Protein AF-A0A090MW18-F1 (afdb_monomer_lite)

Secondary structure (DSSP, 8-state):
-HHHHHHHHHHHHHHHHHHHHHHHT-----------TTHHHHHHHHHHHHTHHHHHHHHHHHHHHHHHHHHSS-TTHHHHHHHHHHHHHHHHHHHHHHHHHH-TTTTHHHHTTTTT------SS------GGGTS--EETTEEHHHHHHHHHHHHHHHHHTS-HHHHHHHHHHHHHHHHHHHHH-TTHHHHHHHHHHS-S----

InterPro domains:
  IPR007039 Conjugal transfer TrbC/type IV secretion VirB2 [PF04956] (5-100)
  IPR007792 Type IV secretion system VirB3/TrbD-like [PF05101] (127-192)

Structure (mmCIF, N/CA/C/O backbone):
data_AF-A0A090MW18-F1
#
_entry.id   AF-A0A090MW18-F1
#
loop_
_atom_site.group_PDB
_atom_site.id
_atom_site.type_symbol
_atom_site.label_atom_id
_atom_site.label_alt_id
_atom_site.label_comp_id
_atom_site.label_asym_id
_atom_site.label_entity_id
_atom_site.label_seq_id
_atom_site.pdbx_PDB_ins_code
_atom_site.Cartn_x
_atom_site.Cartn_y
_atom_site.Cartn_z
_atom_site.occupancy
_atom_site.B_iso_or_equiv
_atom_site.auth_seq_id
_atom_site.auth_comp_id
_atom_site.auth_asym_id
_atom_site.auth_atom_id
_atom_site.pdbx_PDB_model_num
ATOM 1 N N . MET A 1 1 ? 58.013 -8.174 -34.184 1.00 57.72 1 MET A N 1
ATOM 2 C CA . MET A 1 1 ? 56.642 -8.589 -33.793 1.00 57.72 1 MET A CA 1
ATOM 3 C C . MET A 1 1 ? 56.471 -8.746 -32.271 1.00 57.72 1 MET A C 1
ATOM 5 O O . MET A 1 1 ? 55.614 -8.091 -31.693 1.00 57.72 1 MET A O 1
ATOM 9 N N . ILE A 1 2 ? 57.323 -9.531 -31.595 1.00 62.22 2 ILE A N 1
ATOM 10 C CA . ILE A 1 2 ? 57.183 -9.933 -30.172 1.00 62.22 2 ILE A CA 1
ATOM 11 C C . ILE A 1 2 ? 57.159 -8.750 -29.176 1.00 62.22 2 ILE A C 1
ATOM 13 O O . ILE A 1 2 ? 56.382 -8.747 -28.223 1.00 62.22 2 ILE A O 1
ATOM 17 N N . GLN A 1 3 ? 57.937 -7.688 -29.416 1.00 59.19 3 GLN A N 1
ATOM 18 C CA . GLN A 1 3 ? 57.960 -6.514 -28.529 1.00 59.19 3 GLN A CA 1
ATOM 19 C C . GLN A 1 3 ? 56.680 -5.658 -28.577 1.00 59.19 3 GLN A C 1
ATOM 21 O O . GLN A 1 3 ? 56.368 -4.987 -27.593 1.00 59.19 3 GLN A O 1
ATOM 26 N N . ARG A 1 4 ? 55.926 -5.677 -29.690 1.00 56.66 4 ARG A N 1
ATOM 27 C CA . ARG A 1 4 ? 54.639 -4.961 -29.800 1.00 56.66 4 ARG A CA 1
ATOM 28 C C . ARG A 1 4 ? 53.551 -5.673 -28.995 1.00 56.66 4 ARG A C 1
ATOM 30 O O . ARG A 1 4 ? 52.805 -5.017 -28.278 1.00 56.66 4 ARG A O 1
ATOM 37 N N . LEU A 1 5 ? 53.547 -7.008 -29.019 1.00 66.88 5 LEU A N 1
ATOM 38 C CA . LEU A 1 5 ? 52.642 -7.842 -28.219 1.00 66.88 5 LEU A CA 1
ATOM 39 C C . LEU A 1 5 ? 52.888 -7.677 -26.712 1.00 66.88 5 LEU A C 1
ATOM 41 O O . LEU A 1 5 ? 51.943 -7.618 -25.930 1.00 66.88 5 LEU A O 1
ATOM 45 N N . ARG A 1 6 ? 54.155 -7.540 -26.300 1.00 67.81 6 ARG A N 1
ATOM 46 C CA . ARG A 1 6 ? 54.527 -7.349 -24.890 1.00 67.81 6 ARG A CA 1
ATOM 47 C C . ARG A 1 6 ? 54.148 -5.958 -24.356 1.00 67.81 6 ARG A C 1
ATOM 49 O O . ARG A 1 6 ? 53.659 -5.863 -23.235 1.00 67.81 6 ARG A O 1
ATOM 56 N N . ARG A 1 7 ? 54.289 -4.898 -25.166 1.00 68.44 7 ARG A N 1
ATOM 57 C CA . ARG A 1 7 ? 53.800 -3.546 -24.818 1.00 68.44 7 ARG A CA 1
ATOM 58 C C . ARG A 1 7 ? 52.276 -3.489 -24.760 1.00 68.44 7 ARG A C 1
ATOM 60 O O . ARG A 1 7 ? 51.740 -2.986 -23.781 1.00 68.44 7 ARG A O 1
ATOM 67 N N . ALA A 1 8 ? 51.585 -4.076 -25.740 1.00 69.19 8 ALA A N 1
ATOM 68 C CA . ALA A 1 8 ? 50.124 -4.153 -25.743 1.00 69.19 8 ALA A CA 1
ATOM 69 C C . ALA A 1 8 ? 49.590 -4.862 -24.488 1.00 69.19 8 ALA A C 1
ATOM 71 O O . ALA A 1 8 ? 48.679 -4.352 -23.846 1.00 69.19 8 ALA A O 1
ATOM 72 N N . ARG A 1 9 ? 50.221 -5.974 -24.078 1.00 71.00 9 ARG A N 1
ATOM 73 C CA . ARG A 1 9 ? 49.894 -6.677 -22.828 1.00 71.00 9 ARG A CA 1
ATOM 74 C C . ARG A 1 9 ? 50.103 -5.812 -21.584 1.00 71.00 9 ARG A C 1
ATOM 76 O O . ARG A 1 9 ? 49.236 -5.811 -20.722 1.00 71.00 9 ARG A O 1
ATOM 83 N N . HIS A 1 10 ? 51.197 -5.055 -21.486 1.00 68.81 10 HIS A N 1
ATOM 84 C CA . HIS A 1 10 ? 51.408 -4.163 -20.339 1.00 68.81 10 HIS A CA 1
ATOM 85 C C . HIS A 1 10 ? 50.409 -3.004 -20.282 1.00 68.81 10 HIS A C 1
ATOM 87 O O . HIS A 1 10 ? 49.932 -2.694 -19.195 1.00 68.81 10 HIS A O 1
ATOM 93 N N . HIS A 1 11 ? 50.035 -2.409 -21.418 1.00 68.31 11 HIS A N 1
ATOM 94 C CA . HIS A 1 11 ? 48.989 -1.382 -21.449 1.00 68.31 11 HIS A CA 1
ATOM 95 C C . HIS A 1 11 ? 47.613 -1.950 -21.069 1.00 68.31 11 HIS A C 1
ATOM 97 O O . HIS A 1 11 ? 46.851 -1.290 -20.366 1.00 68.31 11 HIS A O 1
ATOM 103 N N . LEU A 1 12 ? 47.319 -3.194 -21.462 1.00 74.56 12 LEU A N 1
ATOM 104 C CA . LEU A 1 12 ? 46.095 -3.897 -21.067 1.00 74.56 12 LEU A CA 1
ATOM 105 C C . LEU A 1 12 ? 46.068 -4.194 -19.563 1.00 74.56 12 LEU A C 1
ATOM 107 O O . LEU A 1 12 ? 45.069 -3.939 -18.906 1.00 74.56 12 LEU A O 1
ATOM 111 N N . VAL A 1 13 ? 47.183 -4.660 -18.994 1.00 78.50 13 VAL A N 1
ATOM 112 C CA . VAL A 1 13 ? 47.284 -4.900 -17.545 1.00 78.50 13 VAL A CA 1
ATOM 113 C C . VAL A 1 13 ? 47.121 -3.593 -16.770 1.00 78.50 13 VAL A C 1
ATOM 115 O O . VAL A 1 13 ? 46.304 -3.540 -15.863 1.00 78.50 13 VAL A O 1
ATOM 118 N N . LEU A 1 14 ? 47.812 -2.519 -17.164 1.00 77.38 14 LEU A N 1
ATOM 119 C CA . LEU A 1 14 ? 47.701 -1.215 -16.499 1.00 77.38 14 LEU A CA 1
ATOM 120 C C . LEU A 1 14 ? 46.279 -0.645 -16.545 1.00 77.38 14 LEU A C 1
ATOM 122 O O . LEU A 1 14 ? 45.787 -0.154 -15.533 1.00 77.38 14 LEU A O 1
ATOM 126 N N . THR A 1 15 ? 45.609 -0.721 -17.696 1.00 79.25 15 THR A N 1
ATOM 127 C CA . THR A 1 15 ? 44.235 -0.209 -17.844 1.00 79.25 15 THR A CA 1
ATOM 128 C C . THR A 1 15 ? 43.232 -1.016 -17.029 1.00 79.25 15 THR A C 1
ATOM 130 O O . THR A 1 15 ? 42.372 -0.423 -16.380 1.00 79.25 15 THR A O 1
ATOM 133 N N . VAL A 1 16 ? 43.383 -2.343 -16.981 1.00 80.25 16 VAL A N 1
ATOM 134 C CA . VAL A 1 16 ? 42.561 -3.212 -16.129 1.00 80.25 16 VAL A CA 1
ATOM 135 C C . VAL A 1 16 ? 42.812 -2.920 -14.652 1.00 80.25 16 VAL A C 1
ATOM 137 O O . VAL A 1 16 ? 41.851 -2.743 -13.913 1.00 80.25 16 VAL A O 1
ATOM 140 N N . SER A 1 17 ? 44.073 -2.790 -14.227 1.00 73.69 17 SER A N 1
ATOM 141 C CA . SER A 1 17 ? 44.423 -2.476 -12.836 1.00 73.69 17 SER A CA 1
ATOM 142 C C . SER A 1 17 ? 43.843 -1.135 -12.380 1.00 73.69 17 SER A C 1
ATOM 144 O O . SER A 1 17 ? 43.275 -1.051 -11.290 1.00 73.69 17 SER A O 1
ATOM 146 N N . ILE A 1 18 ? 43.932 -0.101 -13.225 1.00 79.75 18 ILE A N 1
ATOM 147 C CA . ILE A 1 18 ? 43.348 1.217 -12.948 1.00 79.75 18 ILE A CA 1
ATOM 148 C C . ILE A 1 18 ? 41.823 1.111 -12.861 1.00 79.75 18 ILE A C 1
ATOM 150 O O . ILE A 1 18 ? 41.250 1.592 -11.891 1.00 79.75 18 ILE A O 1
ATOM 154 N N . ALA A 1 19 ? 41.169 0.421 -13.802 1.00 76.44 19 ALA A N 1
ATOM 155 C CA . ALA A 1 19 ? 39.717 0.240 -13.784 1.00 76.44 19 ALA A CA 1
ATOM 156 C C . ALA A 1 19 ? 39.234 -0.517 -12.533 1.00 76.44 19 ALA A C 1
ATOM 158 O O . ALA A 1 19 ? 38.252 -0.112 -11.911 1.00 76.44 19 ALA A O 1
ATOM 159 N N . THR A 1 20 ? 39.947 -1.570 -12.117 1.00 76.06 20 THR A N 1
ATOM 160 C CA . THR A 1 20 ? 39.632 -2.302 -10.881 1.00 76.06 20 THR A CA 1
ATOM 161 C C . THR A 1 20 ? 39.835 -1.446 -9.634 1.00 76.06 20 THR A C 1
ATOM 163 O O . THR A 1 20 ? 39.004 -1.487 -8.732 1.00 76.06 20 THR A O 1
ATOM 166 N N . LEU A 1 21 ? 40.883 -0.617 -9.586 1.00 76.69 21 LEU A N 1
ATOM 167 C CA . LEU A 1 21 ? 41.121 0.275 -8.451 1.00 76.69 21 LEU A CA 1
ATOM 168 C C . LEU A 1 21 ? 40.074 1.398 -8.389 1.00 76.69 21 LEU A C 1
ATOM 170 O O . LEU A 1 21 ? 39.574 1.712 -7.311 1.00 76.69 21 LEU A O 1
ATOM 174 N N . SER A 1 22 ? 39.682 1.955 -9.539 1.00 68.62 22 SER A N 1
ATOM 175 C CA . SER A 1 22 ? 38.602 2.942 -9.641 1.00 68.62 22 SER A CA 1
ATOM 176 C C . SER A 1 22 ? 37.249 2.373 -9.206 1.00 68.62 22 SER A C 1
ATOM 178 O O . SER A 1 22 ? 36.488 3.077 -8.552 1.00 68.62 22 SER A O 1
ATOM 180 N N . ALA A 1 23 ? 36.962 1.103 -9.507 1.00 69.62 23 ALA A N 1
ATOM 181 C CA . ALA A 1 23 ? 35.733 0.440 -9.071 1.00 69.62 23 ALA A CA 1
ATOM 182 C C . ALA A 1 23 ? 35.717 0.148 -7.558 1.00 69.62 23 ALA A C 1
ATOM 184 O O . ALA A 1 23 ? 34.674 0.285 -6.926 1.00 69.62 23 ALA A O 1
ATOM 185 N N . VAL A 1 24 ? 36.863 -0.197 -6.958 1.00 68.94 24 VAL A N 1
ATOM 186 C CA . VAL A 1 24 ? 36.977 -0.417 -5.500 1.00 68.94 24 VAL A CA 1
ATOM 187 C C . VAL A 1 24 ? 36.931 0.903 -4.715 1.00 68.94 24 VAL A C 1
ATOM 189 O O . VAL A 1 24 ? 36.474 0.925 -3.576 1.00 68.94 24 VAL A O 1
ATOM 192 N N . MET A 1 25 ? 37.345 2.018 -5.325 1.00 62.78 25 MET A N 1
ATOM 193 C CA . MET A 1 25 ? 37.264 3.368 -4.741 1.00 62.78 25 MET A CA 1
ATOM 194 C C . MET A 1 25 ? 35.955 4.106 -5.058 1.00 62.78 25 MET A C 1
ATOM 196 O O . MET A 1 25 ? 35.770 5.238 -4.610 1.00 62.78 25 MET A O 1
ATOM 200 N N . ALA A 1 26 ? 35.022 3.475 -5.778 1.00 55.28 26 ALA A N 1
ATOM 201 C CA . ALA A 1 26 ? 33.667 3.978 -5.975 1.00 55.28 26 ALA A CA 1
ATOM 202 C C . ALA A 1 26 ? 32.825 3.761 -4.703 1.00 55.28 26 ALA A C 1
ATOM 204 O O . ALA A 1 26 ? 31.832 3.035 -4.693 1.00 55.28 26 ALA A O 1
ATOM 205 N N . ALA A 1 27 ? 33.234 4.394 -3.603 1.00 57.47 27 ALA A N 1
ATOM 206 C CA . ALA A 1 27 ? 32.336 4.642 -2.486 1.00 57.47 27 ALA A CA 1
ATOM 207 C C . ALA A 1 27 ? 31.127 5.450 -2.996 1.00 57.47 27 ALA A C 1
ATOM 209 O O . ALA A 1 27 ? 31.278 6.225 -3.949 1.00 57.47 27 ALA A O 1
ATOM 210 N N . PRO A 1 28 ? 29.932 5.317 -2.388 1.00 52.41 28 PRO A N 1
ATOM 211 C CA . PRO A 1 28 ? 28.839 6.229 -2.676 1.00 52.41 28 PRO A CA 1
ATOM 212 C C . PRO A 1 28 ? 29.345 7.647 -2.417 1.00 52.41 28 PRO A C 1
ATOM 214 O O . PRO A 1 28 ? 29.620 8.031 -1.279 1.00 52.41 28 PRO A O 1
ATOM 217 N N . ALA A 1 29 ? 29.515 8.417 -3.490 1.00 49.53 29 ALA A N 1
ATOM 218 C CA . ALA A 1 29 ? 29.747 9.840 -3.393 1.00 49.53 29 ALA A CA 1
ATOM 219 C C . ALA A 1 29 ? 28.450 10.434 -2.847 1.00 49.53 29 ALA A C 1
ATOM 221 O O . ALA A 1 29 ? 27.527 10.756 -3.595 1.00 49.53 29 ALA A O 1
ATOM 222 N N . HIS A 1 30 ? 28.356 10.513 -1.521 1.00 52.53 30 HIS A N 1
ATOM 223 C CA . HIS A 1 30 ? 27.406 11.389 -0.873 1.00 52.53 30 HIS A CA 1
ATOM 224 C C . HIS A 1 30 ? 27.707 12.777 -1.426 1.00 52.53 30 HIS A C 1
ATOM 226 O O . HIS A 1 30 ? 28.738 13.371 -1.110 1.00 52.53 30 HIS A O 1
ATOM 232 N N . ALA A 1 31 ? 26.850 13.256 -2.328 1.00 44.31 31 ALA A N 1
ATOM 233 C CA . ALA A 1 31 ? 26.847 14.652 -2.701 1.00 44.31 31 ALA A CA 1
ATOM 234 C C . ALA A 1 31 ? 26.786 15.422 -1.382 1.00 44.31 31 ALA A C 1
ATOM 236 O O . ALA A 1 31 ? 25.837 15.250 -0.615 1.00 44.31 31 ALA A O 1
ATOM 237 N N . SER A 1 32 ? 27.844 16.174 -1.078 1.00 52.97 32 SER A N 1
ATOM 238 C CA . SER A 1 32 ? 27.892 17.060 0.077 1.00 52.97 32 SER A CA 1
ATOM 239 C C . SER A 1 32 ? 26.851 18.150 -0.168 1.00 52.97 32 SER A C 1
ATOM 241 O O . SER A 1 32 ? 27.144 19.200 -0.739 1.00 52.97 32 SER A O 1
ATOM 243 N N . GLY A 1 33 ? 25.592 17.832 0.142 1.00 53.97 33 GLY A N 1
ATOM 244 C CA . GLY A 1 33 ? 24.505 18.790 0.216 1.00 53.97 33 GLY A CA 1
ATOM 245 C C . GLY A 1 33 ? 24.946 19.832 1.224 1.00 53.9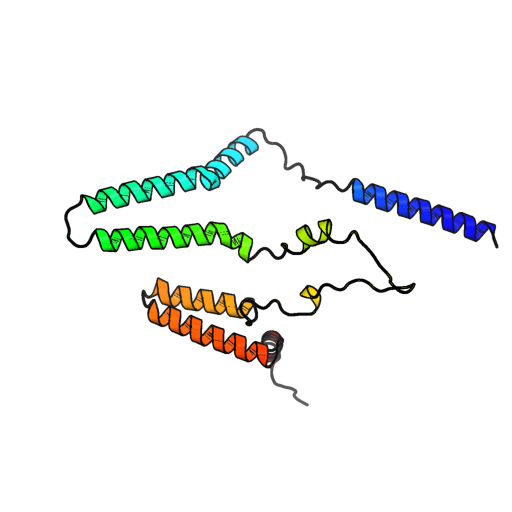7 33 GLY A C 1
ATOM 246 O O . GLY A 1 33 ? 25.281 19.483 2.354 1.00 53.97 33 GLY A O 1
ATOM 247 N N . SER A 1 34 ? 25.066 21.076 0.767 1.00 55.75 34 SER A N 1
ATOM 248 C CA . SER A 1 34 ? 25.690 22.163 1.508 1.00 55.75 34 SER A CA 1
ATOM 249 C C . SER A 1 34 ? 25.212 22.183 2.958 1.00 55.75 34 SER A C 1
ATOM 251 O O . SER A 1 34 ? 24.032 22.380 3.240 1.00 55.75 34 SER A O 1
ATOM 253 N N . SER A 1 35 ? 26.166 21.957 3.852 1.00 58.00 35 SER A N 1
ATOM 254 C CA . SER A 1 35 ? 26.059 21.841 5.299 1.00 58.00 35 SER A CA 1
ATOM 255 C C . SER A 1 35 ? 25.699 23.172 5.955 1.00 58.00 35 SER A C 1
ATOM 257 O O . SER A 1 35 ? 26.495 23.755 6.695 1.00 58.00 35 SER A O 1
ATOM 259 N N . MET A 1 36 ? 24.508 23.685 5.675 1.00 72.88 36 MET A N 1
ATOM 260 C CA . MET A 1 36 ? 23.951 24.742 6.496 1.00 72.88 36 MET A CA 1
ATOM 261 C C . MET A 1 36 ? 23.732 24.171 7.910 1.00 72.88 36 MET A C 1
ATOM 263 O O . MET A 1 36 ? 23.064 23.145 8.041 1.00 72.88 36 MET A O 1
ATOM 267 N N . PRO A 1 37 ? 24.298 24.768 8.980 1.00 74.31 37 PRO A N 1
ATOM 268 C CA . PRO A 1 37 ? 24.262 24.186 10.328 1.00 74.31 37 PRO A CA 1
ATOM 269 C C . PRO A 1 37 ? 22.855 23.875 10.858 1.00 74.31 37 PRO A C 1
ATOM 271 O O . PRO A 1 37 ? 22.694 23.019 11.721 1.00 74.31 37 PRO A O 1
ATOM 274 N N . TRP A 1 38 ? 21.840 24.562 10.335 1.00 78.81 38 TRP A N 1
ATOM 275 C CA . TRP A 1 38 ? 20.425 24.380 10.662 1.00 78.81 38 TRP A CA 1
ATOM 276 C C . TRP A 1 38 ? 19.734 23.266 9.868 1.00 78.81 38 TRP A C 1
ATOM 278 O O . TRP A 1 38 ? 18.695 22.775 10.302 1.00 78.81 38 TRP A O 1
ATOM 288 N N . GLU A 1 39 ? 20.308 22.819 8.754 1.00 81.44 39 GLU A N 1
ATOM 289 C CA . GLU A 1 39 ? 19.739 21.759 7.918 1.00 81.44 39 GLU A CA 1
ATOM 290 C C . GLU A 1 39 ? 19.653 20.434 8.693 1.00 81.44 39 GLU A C 1
ATOM 292 O O . GLU A 1 39 ? 18.632 19.753 8.674 1.00 81.44 39 GLU A O 1
ATOM 297 N N . GLN A 1 40 ? 20.709 20.111 9.447 1.00 83.12 40 GLN A N 1
ATOM 298 C CA . GLN A 1 40 ? 20.794 18.896 10.260 1.00 83.12 40 GLN A CA 1
ATOM 299 C C . GLN A 1 40 ? 19.731 18.862 11.380 1.00 83.12 40 GLN A C 1
ATOM 301 O O . GLN A 1 40 ? 18.992 17.879 11.457 1.00 83.12 40 GLN A O 1
ATOM 306 N N . PRO A 1 41 ? 19.564 19.914 12.209 1.00 84.38 41 PRO A N 1
ATOM 307 C CA . PRO A 1 41 ? 18.449 20.006 13.153 1.00 84.38 41 PRO A CA 1
ATOM 308 C C . PRO A 1 41 ? 17.067 19.892 12.500 1.00 84.38 41 PRO A C 1
ATOM 310 O O . PRO A 1 41 ? 16.205 19.179 13.012 1.00 84.38 41 PRO A O 1
ATOM 313 N N . LEU A 1 42 ? 16.840 20.553 11.361 1.00 84.56 42 LEU A N 1
ATOM 314 C CA . LEU A 1 42 ? 15.551 20.485 10.663 1.00 84.56 42 LEU A CA 1
ATOM 315 C C . LEU A 1 42 ? 15.270 19.075 10.125 1.00 84.56 42 LEU A C 1
ATOM 317 O O . LEU A 1 42 ? 14.144 18.588 10.231 1.00 84.56 42 LEU A O 1
ATOM 321 N N . GLN A 1 43 ? 16.293 18.383 9.625 1.00 80.12 43 GLN A N 1
ATOM 322 C CA . GLN A 1 43 ? 16.196 16.993 9.178 1.00 80.12 43 GLN A CA 1
ATOM 323 C C . GLN A 1 43 ? 15.938 16.029 10.340 1.00 80.12 43 GLN A C 1
ATOM 325 O O . GLN A 1 43 ? 15.158 15.093 10.180 1.00 80.12 43 GLN A O 1
ATOM 330 N N . GLN A 1 44 ? 16.510 16.273 11.521 1.00 79.75 44 GLN A N 1
ATOM 331 C CA . GLN A 1 44 ? 16.194 15.504 12.731 1.00 79.75 44 GLN A CA 1
ATOM 332 C C . GLN A 1 44 ? 14.742 15.711 13.176 1.00 79.75 44 GLN A C 1
ATOM 334 O O . GLN A 1 44 ? 14.081 14.751 13.571 1.00 79.75 44 GLN A O 1
ATOM 339 N N . ILE A 1 45 ? 14.219 16.937 13.076 1.00 82.31 45 ILE A N 1
ATOM 340 C CA . ILE A 1 45 ? 12.810 17.228 13.376 1.00 82.31 45 ILE A CA 1
ATOM 341 C C . ILE A 1 45 ? 11.897 16.511 12.376 1.00 82.31 45 ILE A C 1
ATOM 343 O O . ILE A 1 45 ? 10.957 15.835 12.793 1.00 82.31 45 ILE A O 1
ATOM 347 N N . LEU A 1 46 ? 12.202 16.587 11.079 1.00 80.62 46 LEU A N 1
ATOM 348 C CA . LEU A 1 46 ? 11.458 15.886 10.032 1.00 80.62 46 LEU A CA 1
ATOM 349 C C . LEU A 1 46 ? 11.477 14.367 10.266 1.00 80.62 46 LEU A C 1
ATOM 351 O O . LEU A 1 46 ? 10.420 13.746 10.331 1.00 80.62 46 LEU A O 1
ATOM 355 N N . GLN A 1 47 ? 12.653 13.771 10.490 1.00 76.56 47 GLN A N 1
ATOM 356 C CA . GLN A 1 47 ? 12.790 12.334 10.762 1.00 76.56 47 GLN A CA 1
ATOM 357 C C . GLN A 1 47 ? 12.118 11.903 12.067 1.00 76.56 47 GLN A C 1
ATOM 359 O O . GLN A 1 47 ? 11.649 10.773 12.168 1.00 76.56 47 GLN A O 1
ATOM 364 N N . SER A 1 48 ? 12.058 12.774 13.071 1.00 80.56 48 SER A N 1
ATOM 365 C CA . SER A 1 48 ? 11.334 12.506 14.312 1.00 80.56 48 SER A CA 1
ATOM 366 C C . SER A 1 48 ? 9.826 12.467 14.055 1.00 80.56 48 SER A C 1
ATOM 368 O O . SER A 1 48 ? 9.164 11.497 14.434 1.00 80.56 48 SER A O 1
ATOM 370 N N . ILE A 1 49 ? 9.307 13.463 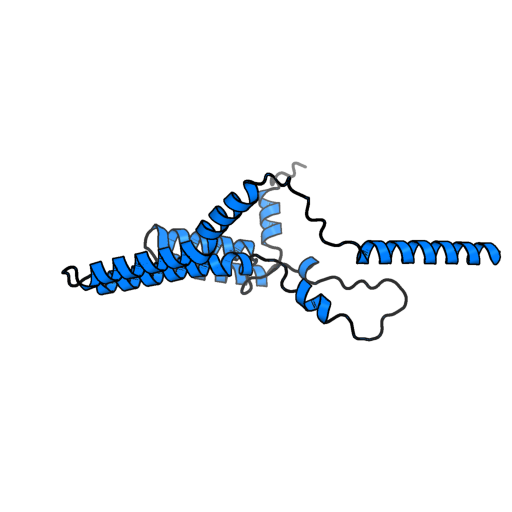13.327 1.00 72.62 49 ILE A N 1
ATOM 371 C CA . ILE A 1 49 ? 7.887 13.572 12.974 1.00 72.62 49 ILE A CA 1
ATOM 372 C C . ILE A 1 49 ? 7.454 12.441 12.038 1.00 72.62 49 ILE A C 1
ATOM 374 O O . ILE A 1 49 ? 6.364 11.918 12.219 1.00 72.62 49 ILE A O 1
ATOM 378 N N . GLU A 1 50 ? 8.275 12.022 11.079 1.00 73.56 50 GLU A N 1
ATOM 379 C CA . GLU A 1 50 ? 7.936 10.928 10.152 1.00 73.56 50 GLU A CA 1
ATOM 380 C C . GLU A 1 50 ? 8.277 9.534 10.702 1.00 73.56 50 GLU A C 1
ATOM 382 O O . GLU A 1 50 ? 7.692 8.524 10.304 1.00 73.56 50 GLU A O 1
ATOM 387 N N . GLY A 1 51 ? 9.241 9.463 11.614 1.00 79.62 51 GLY A N 1
ATOM 388 C CA . GLY A 1 51 ? 9.818 8.226 12.113 1.00 79.62 51 GLY A CA 1
ATOM 389 C C . GLY A 1 51 ? 9.145 7.711 13.392 1.00 79.62 51 GLY A C 1
ATOM 390 O O . GLY A 1 51 ? 7.922 7.567 13.444 1.00 79.62 51 GLY A O 1
ATOM 391 N N . PRO A 1 52 ? 9.913 7.346 14.437 1.00 81.06 52 PRO A N 1
ATOM 392 C CA . PRO A 1 52 ? 9.376 6.688 15.630 1.00 81.06 52 PRO A CA 1
ATOM 393 C C . PRO A 1 52 ? 8.310 7.489 16.392 1.00 81.06 52 PRO A C 1
ATOM 395 O O . PRO A 1 52 ? 7.399 6.881 16.956 1.00 81.06 52 PRO A O 1
ATOM 398 N N . VAL A 1 53 ? 8.379 8.826 16.400 1.00 80.12 53 VAL A N 1
ATOM 399 C CA . VAL A 1 53 ? 7.443 9.646 17.188 1.00 80.12 53 VAL A CA 1
ATOM 400 C C . VAL A 1 53 ? 6.042 9.621 16.584 1.00 80.12 53 VAL A C 1
ATOM 402 O O . VAL A 1 53 ? 5.091 9.401 17.330 1.00 80.12 53 VAL A O 1
ATOM 405 N N . ALA A 1 54 ? 5.884 9.721 15.256 1.00 78.94 54 ALA A N 1
ATOM 406 C CA . ALA A 1 54 ? 4.572 9.541 14.615 1.00 78.94 54 ALA A CA 1
ATOM 407 C C . ALA A 1 54 ? 3.947 8.185 14.946 1.00 78.94 54 ALA A C 1
ATOM 409 O O . ALA A 1 54 ? 2.746 8.096 15.203 1.00 78.94 54 ALA A O 1
ATOM 410 N N . LYS A 1 55 ? 4.764 7.128 14.977 1.00 74.75 55 LYS A N 1
ATOM 411 C CA . LYS A 1 55 ? 4.301 5.780 15.321 1.00 74.75 55 LYS A CA 1
ATOM 412 C C . LYS A 1 55 ? 3.767 5.725 16.753 1.00 74.75 55 LYS A C 1
ATOM 414 O O . LYS A 1 55 ? 2.681 5.196 16.971 1.00 74.75 55 LYS A O 1
ATOM 419 N N . ILE A 1 56 ? 4.489 6.312 17.708 1.00 81.75 56 ILE A N 1
ATOM 420 C CA . ILE A 1 56 ? 4.064 6.390 19.113 1.00 81.75 56 ILE A CA 1
ATOM 421 C C . ILE A 1 56 ? 2.798 7.249 19.252 1.00 81.75 56 ILE A C 1
ATOM 423 O O . ILE A 1 56 ? 1.853 6.831 19.918 1.00 81.75 56 ILE A O 1
ATOM 427 N N . MET A 1 57 ? 2.727 8.399 18.576 1.00 79.88 57 MET A N 1
ATOM 428 C CA . MET A 1 57 ? 1.548 9.275 18.602 1.00 79.88 57 MET A CA 1
ATOM 429 C C . MET A 1 57 ? 0.305 8.598 18.019 1.00 79.88 57 MET A C 1
ATOM 431 O O . MET A 1 57 ? -0.772 8.697 18.606 1.00 79.88 57 MET A O 1
ATOM 435 N N . ALA A 1 58 ? 0.445 7.851 16.919 1.00 74.62 58 ALA A N 1
ATOM 436 C CA . ALA A 1 58 ? -0.640 7.046 16.368 1.00 74.62 58 ALA A CA 1
ATOM 437 C C . ALA A 1 58 ? -1.143 6.018 17.393 1.00 74.62 58 ALA A C 1
ATOM 439 O O . ALA A 1 58 ? -2.348 5.915 17.609 1.00 74.62 58 ALA A O 1
ATOM 440 N N . VAL A 1 59 ? -0.237 5.314 18.082 1.00 81.12 59 VAL A N 1
ATOM 441 C CA . VAL A 1 59 ? -0.598 4.352 19.138 1.00 81.12 59 VAL A CA 1
ATOM 442 C C . VAL A 1 59 ? -1.333 5.031 20.297 1.00 81.12 59 VAL A C 1
ATOM 444 O O . VAL A 1 59 ? -2.373 4.533 20.730 1.00 81.12 59 VAL A O 1
ATOM 447 N N . ILE A 1 60 ? -0.859 6.191 20.760 1.00 82.06 60 ILE A N 1
ATOM 448 C CA . ILE A 1 60 ? -1.515 6.961 21.828 1.00 82.06 60 ILE A CA 1
ATOM 449 C C . ILE A 1 60 ? -2.939 7.358 21.417 1.00 82.06 60 ILE A C 1
ATOM 451 O O . ILE A 1 60 ? -3.873 7.124 22.181 1.00 82.06 60 ILE A O 1
ATOM 455 N N . ILE A 1 61 ? -3.132 7.895 20.206 1.00 83.31 61 ILE A N 1
ATOM 456 C CA . ILE A 1 61 ? -4.458 8.302 19.706 1.00 83.31 61 ILE A CA 1
ATOM 457 C C . ILE A 1 61 ? -5.426 7.111 19.674 1.00 83.31 61 ILE A C 1
ATOM 459 O O . ILE A 1 61 ? -6.584 7.265 20.067 1.00 83.31 61 ILE A O 1
ATOM 463 N N . ILE A 1 62 ? -4.974 5.921 19.263 1.00 79.81 62 ILE A N 1
ATOM 464 C CA . ILE A 1 62 ? -5.796 4.697 19.280 1.00 79.81 62 ILE A CA 1
ATOM 465 C C . ILE A 1 62 ? -6.205 4.333 20.697 1.00 79.81 62 ILE A C 1
ATOM 467 O O . ILE A 1 62 ? -7.376 4.049 20.926 1.00 79.81 62 ILE A O 1
ATOM 471 N N . ILE A 1 63 ? -5.248 4.308 21.629 1.00 81.69 63 ILE A N 1
ATOM 472 C CA . ILE A 1 63 ? -5.498 3.911 23.017 1.00 81.69 63 ILE A CA 1
ATOM 473 C C . ILE A 1 63 ? -6.493 4.882 23.649 1.00 81.69 63 ILE A C 1
ATOM 475 O O . ILE A 1 63 ? -7.486 4.442 24.221 1.00 81.69 63 ILE A O 1
ATOM 479 N N . VAL A 1 64 ? -6.277 6.190 23.483 1.00 82.25 64 VAL A N 1
ATOM 480 C CA . VAL A 1 64 ? -7.178 7.230 23.997 1.00 82.25 64 VAL A CA 1
ATOM 481 C C . VAL A 1 64 ? -8.566 7.089 23.376 1.00 82.25 64 VAL A C 1
ATOM 483 O O . VAL A 1 64 ? -9.540 6.964 24.107 1.00 82.25 64 VAL A O 1
ATOM 486 N N . THR A 1 65 ? -8.666 7.003 22.046 1.00 78.25 65 THR A N 1
ATOM 487 C CA . THR A 1 65 ? -9.954 6.835 21.347 1.00 78.25 65 THR A CA 1
ATOM 488 C C . THR A 1 65 ? -10.659 5.539 21.762 1.00 78.25 65 THR A C 1
ATOM 490 O O . THR A 1 65 ? -11.870 5.528 21.969 1.00 78.25 65 THR A O 1
ATOM 493 N N . GLY A 1 66 ? -9.914 4.444 21.914 1.00 74.00 66 GLY A N 1
ATOM 494 C CA . GLY A 1 66 ? -10.425 3.148 22.345 1.00 74.00 66 GLY A CA 1
ATOM 495 C C . GLY A 1 66 ? -10.952 3.176 23.777 1.00 74.00 66 GLY A C 1
ATOM 496 O O . GLY A 1 66 ? -12.047 2.680 24.019 1.00 74.00 66 GLY A O 1
ATOM 497 N N . LEU A 1 67 ? -10.232 3.808 24.707 1.00 77.56 67 LEU A N 1
ATOM 498 C CA . LEU A 1 67 ? -10.672 3.977 26.095 1.00 77.56 67 LEU A CA 1
ATOM 499 C C . LEU A 1 67 ? -11.889 4.905 26.187 1.00 77.56 67 LEU A C 1
ATOM 501 O O . LEU A 1 67 ? -12.862 4.562 26.855 1.00 77.56 67 LEU A O 1
ATOM 505 N N . THR A 1 68 ? -11.894 6.030 25.464 1.00 76.25 68 THR A N 1
ATOM 506 C CA . THR A 1 68 ? -13.055 6.934 25.407 1.00 76.25 68 THR A CA 1
ATOM 507 C C . THR A 1 68 ? -14.301 6.223 24.874 1.00 76.25 68 THR A C 1
ATOM 509 O O . THR A 1 68 ? -15.390 6.444 25.390 1.00 76.25 68 THR A O 1
ATOM 512 N N . LEU A 1 69 ? -14.162 5.330 23.888 1.00 73.75 69 LEU A N 1
ATOM 513 C CA . LEU A 1 69 ? -15.274 4.532 23.353 1.00 73.75 69 LEU A CA 1
ATOM 514 C C . LEU A 1 69 ? -15.646 3.315 24.216 1.00 73.75 69 LEU A C 1
ATOM 516 O O . LEU A 1 69 ? -16.766 2.825 24.105 1.00 73.75 69 LEU A O 1
ATOM 520 N N . ALA A 1 70 ? -14.721 2.793 25.025 1.00 68.88 70 ALA A N 1
ATOM 521 C CA . ALA A 1 70 ? -14.967 1.659 25.918 1.00 68.88 70 ALA A CA 1
ATOM 522 C C . ALA A 1 70 ? -15.744 2.065 27.179 1.00 68.88 70 ALA A C 1
ATOM 524 O O . ALA A 1 70 ? -16.510 1.259 27.701 1.00 68.88 70 ALA A O 1
ATOM 525 N N . PHE A 1 71 ? -15.558 3.303 27.645 1.00 69.38 71 PHE A N 1
ATOM 526 C CA . PHE A 1 71 ? -16.237 3.855 28.823 1.00 69.38 71 PHE A CA 1
ATOM 527 C C . PHE A 1 71 ? -17.313 4.901 28.487 1.00 69.38 71 PHE A C 1
ATOM 529 O O . PHE A 1 71 ? -18.098 5.261 29.358 1.00 69.38 71 PHE A O 1
ATOM 536 N N . GLY A 1 72 ? -17.366 5.395 27.246 1.00 68.25 72 GLY A N 1
ATOM 537 C CA . GLY A 1 72 ? -18.451 6.242 26.758 1.00 68.25 72 GLY A CA 1
ATOM 538 C C . GLY A 1 72 ? -19.670 5.388 26.435 1.00 68.25 72 GLY A C 1
ATOM 539 O O . GLY A 1 72 ? -19.629 4.608 25.485 1.00 68.25 72 GLY A O 1
ATOM 540 N N . ASP A 1 73 ? -20.726 5.514 27.241 1.00 68.12 73 ASP A N 1
ATOM 541 C CA . ASP A 1 73 ? -21.988 4.779 27.122 1.00 68.12 73 ASP A CA 1
ATOM 542 C C . ASP A 1 73 ? -22.403 4.544 25.663 1.00 68.12 73 ASP A C 1
ATOM 544 O O . ASP A 1 73 ? -22.693 5.494 24.936 1.00 68.12 73 ASP A O 1
ATOM 548 N N . THR A 1 74 ? -22.413 3.279 25.222 1.00 55.56 74 THR A N 1
ATOM 549 C CA . THR A 1 74 ? -23.388 2.682 24.286 1.00 55.56 74 THR A CA 1
ATOM 550 C C . THR A 1 74 ? -22.929 1.310 23.784 1.00 55.56 74 THR A C 1
ATOM 552 O O . THR A 1 74 ? -21.780 1.071 23.411 1.00 55.56 74 THR A O 1
ATOM 555 N N . SER A 1 75 ? -23.901 0.412 23.666 1.00 58.19 75 SER A N 1
ATOM 556 C CA . SER A 1 75 ? -23.879 -0.966 23.151 1.00 58.19 75 SER A CA 1
ATOM 557 C C . SER A 1 75 ? -23.319 -1.173 21.722 1.00 58.19 75 SER A C 1
ATOM 559 O O . SER A 1 75 ? -23.449 -2.258 21.150 1.00 58.19 75 SER A O 1
ATOM 561 N N . GLY A 1 76 ? -22.663 -0.164 21.135 1.00 67.25 76 GLY A N 1
ATOM 562 C CA . GLY A 1 76 ? -22.014 -0.196 19.820 1.00 67.25 76 GLY A CA 1
ATOM 563 C C . GLY A 1 76 ? -20.494 0.031 19.826 1.00 67.25 76 GLY A C 1
ATOM 564 O O . GLY A 1 76 ? -19.852 -0.231 18.802 1.00 67.25 76 GLY A O 1
ATOM 565 N N . GLY A 1 77 ? -19.901 0.468 20.949 1.00 74.62 77 GLY A N 1
ATOM 566 C CA . GLY A 1 77 ? -18.483 0.854 21.039 1.00 74.62 77 GLY A CA 1
ATOM 567 C C . GLY A 1 77 ? -17.504 -0.256 20.642 1.00 74.62 77 GLY A C 1
ATOM 568 O O . GLY A 1 77 ? -16.586 -0.019 19.861 1.00 74.62 77 GLY A O 1
ATOM 569 N N . PHE A 1 78 ? -17.756 -1.501 21.059 1.00 68.69 78 PHE A N 1
ATOM 570 C CA . PHE A 1 78 ? -16.877 -2.647 20.780 1.00 68.69 78 PHE A CA 1
ATOM 571 C C . PHE A 1 78 ? -16.711 -2.945 19.279 1.00 68.69 78 PHE A C 1
ATOM 573 O O . PHE A 1 78 ? -15.598 -3.163 18.801 1.00 68.69 78 PHE A O 1
ATOM 580 N N . ARG A 1 79 ? -17.797 -2.883 18.492 1.00 71.44 79 ARG A N 1
ATOM 581 C CA . ARG A 1 79 ? -17.721 -3.088 17.031 1.00 71.44 79 ARG A CA 1
ATOM 582 C C . ARG A 1 79 ? -16.986 -1.941 16.338 1.00 71.44 79 ARG A C 1
ATOM 584 O O . ARG A 1 79 ? -16.230 -2.185 15.400 1.00 71.44 79 ARG A O 1
ATOM 591 N N . ARG A 1 80 ? -17.183 -0.702 16.805 1.00 72.62 80 ARG A N 1
ATOM 592 C CA . ARG A 1 80 ? -16.482 0.486 16.291 1.00 72.62 80 ARG A CA 1
ATOM 593 C C . ARG A 1 80 ? -14.984 0.413 16.600 1.00 72.62 80 ARG A C 1
ATOM 595 O O . ARG A 1 80 ? -14.173 0.708 15.729 1.00 72.62 80 ARG A O 1
ATOM 602 N N . LEU A 1 81 ? -14.631 -0.032 17.803 1.00 72.88 81 LEU A N 1
ATOM 603 C CA . LEU A 1 81 ? -13.257 -0.179 18.273 1.00 72.88 81 LEU A CA 1
ATOM 604 C C . LEU A 1 81 ? -12.503 -1.225 17.446 1.00 72.88 81 LEU A C 1
ATOM 606 O O . LEU A 1 81 ? -11.426 -0.925 16.938 1.00 72.88 81 LEU A O 1
ATOM 610 N N . ILE A 1 82 ? -13.110 -2.392 17.195 1.00 77.81 82 ILE A N 1
ATOM 611 C CA . ILE A 1 82 ? -12.534 -3.415 16.307 1.00 77.81 82 ILE A CA 1
ATOM 612 C C . ILE A 1 82 ? -12.282 -2.852 14.901 1.00 77.81 82 ILE A C 1
ATOM 614 O O . ILE A 1 82 ? -11.209 -3.065 14.347 1.00 77.81 82 ILE A O 1
ATOM 618 N N . GLN A 1 83 ? -13.228 -2.103 14.324 1.00 70.94 83 GLN A N 1
ATOM 619 C CA . GLN A 1 83 ? -13.068 -1.518 12.985 1.00 70.94 83 GLN A CA 1
ATOM 620 C C . GLN A 1 83 ? -11.974 -0.447 12.922 1.00 70.94 83 GLN A C 1
ATOM 622 O O . GLN A 1 83 ? -11.233 -0.398 11.942 1.00 70.94 83 GLN A O 1
ATOM 627 N N . ILE A 1 84 ? -11.861 0.397 13.952 1.00 78.69 84 ILE A N 1
ATOM 628 C CA . ILE A 1 84 ? -10.817 1.426 14.039 1.00 78.69 84 ILE A CA 1
ATOM 629 C C . ILE A 1 84 ? -9.443 0.767 14.171 1.00 78.69 84 ILE A C 1
ATOM 631 O O . ILE A 1 84 ? -8.544 1.087 13.396 1.00 78.69 84 ILE A O 1
ATOM 635 N N . VAL A 1 85 ? -9.290 -0.181 15.102 1.00 77.38 85 VAL A N 1
ATOM 636 C CA . VAL A 1 85 ? -8.025 -0.899 15.318 1.00 77.38 85 VAL A CA 1
ATOM 637 C C . VAL A 1 85 ? -7.627 -1.656 14.054 1.00 77.38 85 VAL A C 1
ATOM 639 O O . VAL A 1 85 ? -6.517 -1.476 13.565 1.00 77.38 85 VAL A O 1
ATOM 642 N N . PHE A 1 86 ? -8.546 -2.427 13.465 1.00 73.75 86 PHE A N 1
ATOM 643 C CA . PHE A 1 86 ? -8.280 -3.200 12.252 1.00 73.75 86 PHE A CA 1
ATOM 644 C C . PHE A 1 86 ? -7.945 -2.311 11.046 1.00 73.75 86 PHE A C 1
ATOM 646 O O . PHE A 1 86 ? -6.968 -2.566 10.341 1.00 73.75 86 PHE A O 1
ATOM 653 N N . GLY A 1 87 ? -8.709 -1.235 10.827 1.00 73.44 87 GLY A N 1
ATOM 654 C CA . GLY A 1 87 ? -8.464 -0.291 9.735 1.00 73.44 87 GLY A CA 1
ATOM 655 C C . GLY A 1 87 ? -7.114 0.413 9.864 1.00 73.44 87 GLY A C 1
ATOM 656 O O . GLY A 1 87 ? -6.388 0.552 8.879 1.00 73.44 87 GLY A O 1
ATOM 657 N N . LEU A 1 88 ? -6.735 0.794 11.083 1.00 77.69 88 LEU A N 1
ATOM 658 C CA . LEU A 1 88 ? -5.462 1.456 11.319 1.00 77.69 88 LEU A CA 1
ATOM 659 C C . LEU A 1 88 ? -4.274 0.482 11.270 1.00 77.69 88 LEU A C 1
ATOM 661 O O . LEU A 1 88 ? -3.225 0.846 10.742 1.00 77.69 88 LEU A O 1
ATOM 665 N N . SER A 1 89 ? -4.440 -0.769 11.719 1.00 75.44 89 SER A N 1
ATOM 666 C CA . SER A 1 89 ? -3.440 -1.828 11.519 1.00 75.44 89 SER A CA 1
ATOM 667 C C . SER A 1 89 ? -3.179 -2.090 10.036 1.00 75.44 89 SER A C 1
ATOM 669 O O . SER A 1 89 ? -2.019 -2.221 9.655 1.00 75.44 89 SER A O 1
ATOM 671 N N . ILE A 1 90 ? -4.214 -2.107 9.185 1.00 77.62 90 ILE A N 1
ATOM 672 C CA . ILE A 1 90 ? -4.048 -2.248 7.727 1.00 77.62 90 ILE A CA 1
ATOM 673 C C . ILE A 1 90 ? -3.302 -1.050 7.140 1.00 77.62 90 ILE A C 1
ATOM 675 O O . ILE A 1 90 ? -2.379 -1.251 6.356 1.00 77.62 90 ILE A O 1
ATOM 679 N N . ALA A 1 91 ? -3.662 0.179 7.516 1.00 70.94 91 ALA A N 1
ATOM 680 C CA . ALA A 1 91 ? -2.991 1.380 7.018 1.00 70.94 91 ALA A CA 1
ATOM 681 C C . ALA A 1 91 ? -1.499 1.396 7.391 1.00 70.94 91 ALA A C 1
ATOM 683 O O . ALA A 1 91 ? -0.641 1.683 6.559 1.00 70.94 91 ALA A O 1
ATOM 684 N N . PHE A 1 92 ? -1.182 1.030 8.632 1.00 72.31 92 PHE A N 1
ATOM 685 C CA . PHE A 1 92 ? 0.186 1.015 9.134 1.00 72.31 92 PHE A CA 1
ATOM 686 C C . PHE A 1 92 ? 1.011 -0.151 8.575 1.00 72.31 92 PHE A C 1
ATOM 688 O O . PHE A 1 92 ? 2.181 0.031 8.236 1.00 72.31 92 PHE A O 1
ATOM 695 N N . ALA A 1 9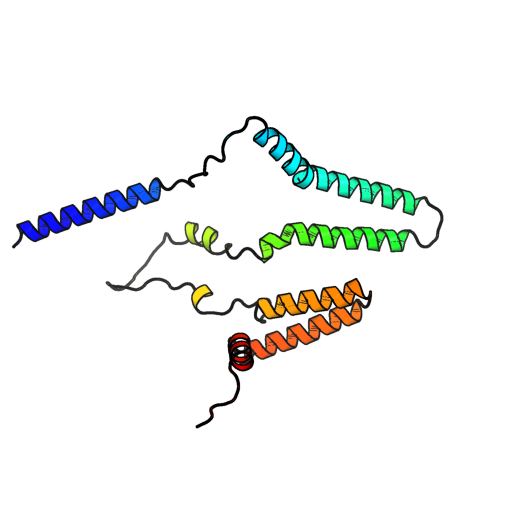3 ? 0.398 -1.333 8.441 1.00 69.81 93 ALA A N 1
ATOM 696 C CA . ALA A 1 93 ? 0.999 -2.469 7.754 1.00 69.81 93 ALA A CA 1
ATOM 697 C C . ALA A 1 93 ? 1.292 -2.105 6.297 1.00 69.81 93 ALA A C 1
ATOM 699 O O . ALA A 1 93 ? 2.422 -2.273 5.853 1.00 69.81 93 ALA A O 1
ATOM 700 N N . ALA A 1 94 ? 0.324 -1.524 5.581 1.00 67.50 94 ALA A N 1
ATOM 701 C CA . ALA A 1 94 ? 0.521 -1.059 4.214 1.00 67.50 94 ALA A CA 1
ATOM 702 C C . ALA A 1 94 ? 1.740 -0.137 4.126 1.00 67.50 94 ALA A C 1
ATOM 704 O O . ALA A 1 94 ? 2.652 -0.447 3.373 1.00 67.50 94 ALA A O 1
ATOM 705 N N . SER A 1 95 ? 1.842 0.907 4.952 1.00 68.69 95 SER A N 1
ATOM 706 C CA . SER A 1 95 ? 3.002 1.811 4.944 1.00 68.69 95 SER A CA 1
ATOM 707 C C . SER A 1 95 ? 4.345 1.119 5.221 1.00 68.69 95 SER A C 1
ATOM 709 O O . SER A 1 95 ? 5.364 1.546 4.679 1.00 68.69 95 SER A O 1
ATOM 711 N N . SER A 1 96 ? 4.378 0.058 6.038 1.00 63.06 96 SER A N 1
ATOM 712 C CA . SER A 1 96 ? 5.625 -0.624 6.413 1.00 63.06 96 SER A CA 1
ATOM 713 C C . SER A 1 96 ? 6.111 -1.638 5.377 1.00 63.06 96 SER A C 1
ATOM 715 O O . SER A 1 96 ? 7.321 -1.766 5.188 1.00 63.06 96 SER A O 1
ATOM 717 N N . PHE A 1 97 ? 5.206 -2.324 4.671 1.00 63.69 97 PHE A N 1
ATOM 718 C CA . PHE A 1 97 ? 5.593 -3.263 3.612 1.00 63.69 97 PHE A CA 1
ATOM 719 C C . PHE A 1 97 ? 5.490 -2.677 2.199 1.00 63.69 97 PHE A C 1
ATOM 721 O O . PHE A 1 97 ? 6.026 -3.291 1.280 1.00 63.69 97 PHE A O 1
ATOM 728 N N . PHE A 1 98 ? 4.854 -1.513 1.995 1.00 59.16 98 PHE A N 1
ATOM 729 C CA . PHE A 1 98 ? 4.643 -0.910 0.668 1.00 59.16 98 PHE A CA 1
ATOM 730 C C . PHE A 1 98 ? 5.955 -0.832 -0.114 1.00 59.16 98 PHE A C 1
ATOM 732 O O . PHE A 1 98 ? 6.099 -1.449 -1.165 1.00 59.16 98 PHE A O 1
ATOM 739 N N . LEU A 1 99 ? 6.970 -0.176 0.446 1.00 59.25 99 LEU A N 1
ATOM 740 C CA . LEU A 1 99 ? 8.273 -0.047 -0.210 1.00 59.25 99 LEU A CA 1
ATOM 741 C C . LEU A 1 99 ? 8.968 -1.402 -0.408 1.00 59.25 99 LEU A C 1
ATOM 743 O O . LEU A 1 99 ? 9.598 -1.618 -1.439 1.00 59.25 99 LEU A O 1
ATOM 747 N N . SER A 1 100 ? 8.803 -2.342 0.527 1.00 55.34 100 SER A N 1
ATOM 748 C CA . SER A 1 100 ? 9.369 -3.692 0.409 1.00 55.34 100 SER A CA 1
ATOM 749 C C . SER A 1 100 ? 8.704 -4.526 -0.691 1.00 55.34 100 SER A C 1
ATOM 751 O O . SER A 1 100 ? 9.348 -5.407 -1.251 1.00 55.34 100 SER A O 1
ATOM 753 N N . PHE A 1 101 ? 7.435 -4.264 -1.000 1.00 51.50 101 PHE A N 1
ATOM 754 C CA . PHE A 1 101 ? 6.679 -4.939 -2.053 1.00 51.50 101 PHE A CA 1
ATOM 755 C C . PHE A 1 101 ? 6.990 -4.374 -3.450 1.00 51.50 101 PHE A C 1
ATOM 757 O O . PHE A 1 101 ? 7.012 -5.120 -4.427 1.00 51.50 101 PHE A O 1
ATOM 764 N N . PHE A 1 102 ? 7.263 -3.067 -3.554 1.00 52.94 102 PHE A N 1
ATOM 765 C CA . PHE A 1 102 ? 7.617 -2.397 -4.816 1.00 52.94 102 PHE A CA 1
ATOM 766 C C . PHE A 1 102 ? 9.131 -2.370 -5.113 1.00 52.94 102 PHE A C 1
ATOM 768 O O . PHE A 1 102 ? 9.520 -2.052 -6.240 1.00 52.94 102 PHE A O 1
ATOM 775 N N . SER A 1 103 ? 9.993 -2.709 -4.145 1.00 53.97 103 SER A N 1
ATOM 776 C CA . SER A 1 103 ? 11.451 -2.711 -4.321 1.00 53.97 103 SER A CA 1
ATOM 777 C C . SER A 1 103 ? 11.926 -3.895 -5.171 1.00 53.97 103 SER A C 1
ATOM 779 O O . SER A 1 103 ? 11.959 -5.050 -4.754 1.00 53.97 103 SER A O 1
ATOM 781 N N . PHE A 1 104 ? 12.338 -3.579 -6.392 1.00 56.88 104 PHE A N 1
ATOM 782 C CA . PHE A 1 104 ? 12.816 -4.482 -7.440 1.00 56.88 104 PHE A CA 1
ATOM 783 C C . PHE A 1 104 ? 14.233 -5.077 -7.182 1.00 56.88 104 PHE A C 1
ATOM 785 O O . PHE A 1 104 ? 14.982 -5.304 -8.124 1.00 56.88 104 PHE A O 1
ATOM 792 N N . GLY A 1 105 ? 14.652 -5.334 -5.930 1.00 53.19 105 GLY A N 1
ATOM 793 C CA . GLY A 1 105 ? 16.083 -5.523 -5.599 1.00 53.19 105 GLY A CA 1
ATOM 794 C C . GLY A 1 105 ? 16.488 -6.644 -4.635 1.00 53.19 105 GLY A C 1
ATOM 795 O O . GLY A 1 105 ? 17.664 -6.734 -4.297 1.00 53.19 105 GLY A O 1
ATOM 796 N N . GLY A 1 106 ? 15.582 -7.524 -4.201 1.00 43.25 106 GLY A N 1
ATOM 797 C CA . GLY A 1 106 ? 15.936 -8.646 -3.310 1.00 43.25 106 GLY A CA 1
ATOM 798 C C . GLY A 1 106 ? 16.761 -9.767 -3.965 1.00 43.25 106 GLY A C 1
ATOM 799 O O . GLY A 1 106 ? 17.276 -10.630 -3.268 1.00 43.25 106 GLY A O 1
ATOM 800 N N . GLY A 1 107 ? 16.906 -9.757 -5.295 1.00 46.06 107 GLY A N 1
ATOM 801 C CA . GLY A 1 107 ? 17.800 -10.668 -6.020 1.00 46.06 107 GLY A CA 1
ATOM 802 C C . GLY A 1 107 ? 19.242 -10.161 -6.118 1.00 46.06 107 GLY A C 1
ATOM 803 O O . GLY A 1 107 ? 20.162 -10.962 -6.185 1.00 46.06 107 GLY A O 1
ATOM 804 N N . ALA A 1 108 ? 19.471 -8.844 -6.077 1.00 47.31 108 ALA A N 1
ATOM 805 C CA . ALA A 1 108 ? 20.805 -8.271 -6.280 1.00 47.31 108 ALA A CA 1
ATOM 806 C C . ALA A 1 108 ? 21.695 -8.380 -5.029 1.00 47.31 108 ALA A C 1
ATOM 808 O O . ALA A 1 108 ? 22.872 -8.710 -5.136 1.00 47.31 108 ALA A O 1
ATOM 809 N N . LEU A 1 109 ? 21.122 -8.179 -3.836 1.00 47.59 109 LEU A N 1
ATOM 810 C CA . LEU A 1 109 ? 21.854 -8.334 -2.572 1.00 47.59 109 LEU A CA 1
ATOM 811 C C . LEU A 1 109 ? 22.094 -9.807 -2.195 1.00 47.59 109 LEU A C 1
ATOM 813 O O . LEU A 1 109 ? 23.091 -10.102 -1.548 1.00 47.59 109 LEU A O 1
ATOM 817 N N . GLY A 1 110 ? 21.227 -10.731 -2.631 1.00 47.62 110 GLY A N 1
ATOM 818 C CA . GLY A 1 110 ? 21.417 -12.175 -2.432 1.00 47.62 110 GLY A CA 1
ATOM 819 C C . GLY A 1 110 ? 22.361 -12.834 -3.447 1.00 47.62 110 GLY A C 1
ATOM 820 O O . GLY A 1 110 ? 23.009 -13.824 -3.127 1.00 47.62 110 GLY A O 1
ATOM 821 N N . LEU A 1 111 ? 22.481 -12.287 -4.664 1.00 48.12 111 LEU A N 1
ATOM 822 C CA . LEU A 1 111 ? 23.398 -12.809 -5.688 1.00 48.12 111 LEU A CA 1
ATOM 823 C C . LEU A 1 111 ? 24.845 -12.321 -5.515 1.00 48.12 111 LEU A C 1
ATOM 825 O O . LEU A 1 111 ? 25.761 -13.007 -5.961 1.00 48.12 111 LEU A O 1
ATOM 829 N N . MET A 1 112 ? 25.083 -11.200 -4.820 1.00 49.03 112 MET A N 1
ATOM 830 C CA . MET A 1 112 ? 26.447 -10.753 -4.488 1.00 49.03 112 MET A CA 1
ATOM 831 C C . MET A 1 112 ? 27.149 -11.646 -3.453 1.00 49.03 112 MET A C 1
ATOM 833 O O . MET A 1 112 ? 28.374 -11.636 -3.385 1.00 49.03 112 MET A O 1
ATOM 837 N N . THR A 1 113 ? 26.406 -12.443 -2.679 1.00 49.38 113 THR A N 1
ATOM 838 C CA . THR A 1 113 ? 26.972 -13.390 -1.704 1.00 49.38 113 THR A CA 1
ATOM 839 C C . THR A 1 113 ? 27.026 -14.834 -2.211 1.00 49.38 113 THR A C 1
ATOM 841 O O . THR A 1 113 ? 27.695 -15.656 -1.592 1.00 49.38 113 THR A O 1
ATOM 844 N N . GLY A 1 114 ? 26.370 -15.152 -3.337 1.00 44.19 114 GLY A N 1
ATOM 845 C CA . GLY A 1 114 ? 26.261 -16.521 -3.866 1.00 44.19 114 GLY A CA 1
ATOM 846 C C . GLY A 1 114 ? 27.026 -16.815 -5.163 1.00 44.19 114 GLY A C 1
ATOM 847 O O . GLY A 1 114 ? 27.131 -17.975 -5.542 1.00 44.19 114 GLY A O 1
ATOM 848 N N . ALA A 1 115 ? 27.562 -15.809 -5.860 1.00 47.06 115 ALA A N 1
ATOM 849 C CA . ALA A 1 115 ? 28.154 -15.992 -7.195 1.00 47.06 115 ALA A CA 1
ATOM 850 C C . ALA A 1 115 ? 29.655 -16.356 -7.208 1.00 47.06 115 ALA A C 1
ATOM 852 O O . ALA A 1 115 ? 30.275 -16.331 -8.269 1.00 47.06 115 ALA A O 1
ATOM 853 N N . VAL A 1 116 ? 30.261 -16.662 -6.056 1.00 49.88 116 VAL A N 1
ATOM 854 C CA . VAL A 1 116 ? 31.719 -16.866 -5.967 1.00 49.88 116 VAL A CA 1
ATOM 855 C C . VAL A 1 116 ? 32.165 -18.321 -6.168 1.00 49.88 116 VAL A C 1
ATOM 857 O O . VAL A 1 116 ? 33.354 -18.523 -6.375 1.00 49.88 116 VAL A O 1
ATOM 860 N N . ASP A 1 117 ? 31.281 -19.326 -6.246 1.00 46.78 117 ASP A N 1
ATOM 861 C CA . ASP A 1 117 ? 31.742 -20.716 -6.433 1.00 46.78 117 ASP A CA 1
ATOM 862 C C . ASP A 1 117 ? 31.181 -21.467 -7.665 1.00 46.78 117 ASP A C 1
ATOM 864 O O . ASP A 1 117 ? 30.039 -21.914 -7.708 1.00 46.78 117 ASP A O 1
ATOM 868 N N . GLN A 1 118 ? 32.114 -21.623 -8.618 1.00 50.53 118 GLN A N 1
ATOM 869 C CA . GLN A 1 118 ? 32.506 -22.795 -9.430 1.00 50.53 118 GLN A CA 1
ATOM 870 C C . GLN A 1 118 ? 31.622 -23.344 -10.564 1.00 50.53 118 GLN A C 1
ATOM 872 O O . GLN A 1 118 ? 30.628 -24.026 -10.347 1.00 50.53 118 GLN A O 1
ATOM 877 N N . GLY A 1 119 ? 32.199 -23.292 -11.776 1.00 47.75 119 GLY A N 1
ATOM 878 C CA . GLY A 1 119 ? 32.566 -24.539 -12.463 1.00 47.75 119 GLY A CA 1
ATOM 879 C C . GLY A 1 119 ? 32.094 -24.719 -13.910 1.00 47.75 119 GLY A C 1
ATOM 880 O O . GLY A 1 119 ? 31.084 -25.368 -14.139 1.00 47.75 119 GLY A O 1
ATOM 881 N N . GLY A 1 120 ? 32.919 -24.284 -14.875 1.00 55.03 120 GLY A N 1
ATOM 882 C CA . GLY A 1 120 ? 33.007 -24.888 -16.217 1.00 55.03 120 GLY A CA 1
ATOM 883 C C . GLY A 1 120 ? 32.268 -24.173 -17.351 1.00 55.03 120 GLY A C 1
ATOM 884 O O . GLY A 1 120 ? 31.239 -24.659 -17.800 1.00 55.03 120 GLY A O 1
ATOM 885 N N . ASP A 1 121 ? 32.842 -23.082 -17.873 1.00 51.91 121 ASP A N 1
ATOM 886 C CA . ASP A 1 121 ? 32.337 -22.378 -19.061 1.00 51.91 121 ASP A CA 1
ATOM 887 C C . ASP A 1 121 ? 33.362 -22.426 -20.209 1.00 51.91 121 ASP A C 1
ATOM 889 O O . ASP A 1 121 ? 34.574 -22.291 -20.013 1.00 51.91 121 ASP A O 1
ATOM 893 N N . VAL A 1 122 ? 32.865 -22.660 -21.421 1.00 59.66 122 VAL A N 1
ATOM 894 C CA . VAL A 1 122 ? 33.640 -22.742 -22.667 1.00 59.66 122 VAL A CA 1
ATOM 895 C C . VAL A 1 122 ? 34.308 -21.385 -22.962 1.00 59.66 122 VAL A C 1
ATOM 897 O O . VAL A 1 122 ? 33.700 -20.345 -22.704 1.00 59.66 122 VAL A O 1
ATOM 900 N N . PRO A 1 123 ? 35.536 -21.330 -23.521 1.00 58.03 123 PRO A N 1
ATOM 901 C CA . PRO A 1 123 ? 36.212 -20.057 -23.757 1.00 58.03 123 PRO A CA 1
ATOM 902 C C . PRO A 1 123 ? 35.493 -19.194 -24.808 1.00 58.03 123 PRO A C 1
ATOM 904 O O . PRO A 1 123 ? 35.675 -19.386 -26.009 1.00 58.03 123 PRO A O 1
ATOM 907 N N . GLY A 1 124 ? 34.736 -18.195 -24.345 1.00 65.38 124 GLY A N 1
ATOM 908 C CA . GLY A 1 124 ? 34.359 -17.017 -25.129 1.00 65.38 124 GLY A CA 1
ATOM 909 C C . GLY A 1 124 ? 32.861 -16.709 -25.190 1.00 65.38 124 GLY A C 1
ATOM 910 O O . GLY A 1 124 ? 32.172 -17.169 -26.090 1.00 65.38 124 GLY A O 1
ATOM 911 N N . TYR A 1 125 ? 32.433 -15.792 -24.313 1.00 66.56 125 TYR A N 1
ATOM 912 C CA . TYR A 1 125 ? 31.190 -15.001 -24.373 1.00 66.56 125 TYR A CA 1
ATOM 913 C C . TYR A 1 125 ? 29.860 -15.681 -24.004 1.00 66.56 125 TYR A C 1
ATOM 915 O O . TYR A 1 125 ? 28.847 -15.504 -24.676 1.00 66.56 125 TYR A O 1
ATOM 923 N N . THR A 1 126 ? 29.802 -16.327 -22.843 1.00 60.16 126 THR A N 1
ATOM 924 C CA . THR A 1 126 ? 28.548 -16.518 -22.098 1.00 60.16 126 THR A CA 1
ATOM 925 C C . THR A 1 126 ? 28.476 -15.490 -20.968 1.00 60.16 126 THR A C 1
ATOM 927 O O . THR A 1 126 ? 29.308 -15.461 -20.067 1.00 60.16 126 THR A O 1
ATOM 930 N N . VAL A 1 127 ? 27.501 -14.579 -21.038 1.00 71.38 127 VAL A N 1
ATOM 931 C CA . VAL A 1 127 ? 27.169 -13.669 -19.931 1.00 71.38 127 VAL A CA 1
ATOM 932 C C . VAL A 1 127 ? 25.835 -14.139 -19.355 1.00 71.38 127 VAL A C 1
ATOM 934 O O . VAL A 1 127 ? 24.872 -14.235 -20.119 1.00 71.38 127 VAL A O 1
ATOM 937 N N . PRO A 1 128 ? 25.736 -14.437 -18.047 1.00 71.06 128 PRO A N 1
ATOM 938 C CA . PRO A 1 128 ? 24.480 -14.863 -17.443 1.00 71.06 128 PRO A CA 1
ATOM 939 C C . PRO A 1 128 ? 23.426 -13.751 -17.560 1.00 71.06 128 PRO A C 1
ATOM 941 O O . PRO A 1 128 ? 23.485 -12.720 -16.885 1.00 71.06 128 PRO A O 1
ATOM 944 N N . VAL A 1 129 ? 22.448 -13.953 -18.448 1.00 73.38 129 VAL A N 1
ATOM 945 C CA . VAL A 1 129 ? 21.290 -13.065 -18.596 1.00 73.38 129 VAL A CA 1
ATOM 946 C C . VAL A 1 129 ? 20.301 -13.384 -17.483 1.00 73.38 129 VAL A C 1
ATOM 948 O O . VAL A 1 129 ? 19.876 -14.524 -17.303 1.00 73.38 129 VAL A O 1
ATOM 951 N N . HIS A 1 130 ? 19.928 -12.363 -16.719 1.00 67.12 130 HIS A N 1
ATOM 952 C CA . HIS A 1 130 ? 18.977 -12.519 -15.630 1.00 67.12 130 HIS A CA 1
ATOM 953 C C . HIS A 1 130 ? 17.573 -12.717 -16.204 1.00 67.12 130 HIS A C 1
ATOM 955 O O . HIS A 1 130 ? 17.136 -11.919 -17.033 1.00 67.12 130 HIS A O 1
ATOM 961 N N . ARG A 1 131 ? 16.827 -13.716 -15.712 1.00 62.81 131 ARG A N 1
ATOM 962 C CA . ARG A 1 131 ? 15.439 -13.969 -16.151 1.00 62.81 131 ARG A CA 1
ATOM 963 C C . ARG A 1 131 ? 14.527 -12.746 -16.041 1.00 62.81 131 ARG A C 1
ATOM 965 O O . ARG A 1 131 ? 13.621 -12.594 -16.845 1.00 62.81 131 ARG A O 1
ATOM 972 N N . ALA A 1 132 ? 14.802 -11.832 -15.110 1.00 63.56 132 ALA A N 1
ATOM 973 C CA . ALA A 1 132 ? 14.067 -10.574 -14.967 1.00 63.56 132 ALA A CA 1
ATOM 974 C C . ALA A 1 132 ? 14.135 -9.651 -16.204 1.00 63.56 132 ALA A C 1
ATOM 976 O O . ALA A 1 132 ? 13.306 -8.753 -16.328 1.00 63.56 132 ALA A O 1
ATOM 977 N N . LEU A 1 133 ? 15.118 -9.844 -17.095 1.00 65.06 133 LEU A N 1
ATOM 978 C CA . LEU A 1 133 ? 15.257 -9.090 -18.347 1.00 65.06 133 LEU A CA 1
ATOM 979 C C . LEU A 1 133 ? 14.429 -9.688 -19.493 1.00 65.06 133 LEU A C 1
ATOM 981 O O . LEU A 1 133 ? 14.138 -8.988 -20.458 1.00 65.06 133 LEU A O 1
ATOM 985 N N . THR A 1 134 ? 14.071 -10.969 -19.401 1.00 63.59 134 THR A N 1
ATOM 986 C CA . THR A 1 134 ? 13.430 -11.728 -20.485 1.00 63.59 134 THR A CA 1
ATOM 987 C C . THR A 1 134 ? 12.011 -12.181 -20.151 1.00 63.59 134 THR A C 1
ATOM 989 O O . THR A 1 134 ? 11.225 -12.419 -21.062 1.00 63.59 134 THR A O 1
ATOM 992 N N . GLU A 1 135 ? 11.661 -12.295 -18.868 1.00 69.38 135 GLU A N 1
ATOM 993 C CA . GLU A 1 135 ? 10.361 -12.782 -18.405 1.00 69.38 135 GLU A CA 1
ATOM 994 C C . GLU A 1 135 ? 9.571 -11.679 -17.674 1.00 69.38 135 GLU A C 1
ATOM 996 O O . GLU A 1 135 ? 10.120 -10.978 -16.816 1.00 69.38 135 GLU A O 1
ATOM 1001 N N . PRO A 1 136 ? 8.265 -11.525 -17.963 1.00 66.12 136 PRO A N 1
ATOM 1002 C CA . PRO A 1 136 ? 7.397 -10.628 -17.213 1.00 66.12 136 PRO A CA 1
ATOM 1003 C C . PRO A 1 136 ? 7.325 -11.011 -15.731 1.00 66.12 136 PRO A C 1
ATOM 1005 O O . PRO A 1 136 ? 7.120 -12.168 -15.372 1.00 66.12 136 PRO A O 1
ATOM 1008 N N . ILE A 1 137 ? 7.419 -10.016 -14.849 1.00 72.00 137 ILE A N 1
ATOM 1009 C CA . ILE A 1 137 ? 7.292 -10.219 -13.402 1.00 72.00 137 ILE A CA 1
ATOM 1010 C C . ILE A 1 137 ? 5.820 -10.479 -13.072 1.00 72.00 137 ILE A C 1
ATOM 1012 O O . ILE A 1 137 ? 4.979 -9.567 -13.123 1.00 72.00 137 ILE A O 1
ATOM 1016 N N . LEU A 1 138 ? 5.518 -11.731 -12.737 1.00 75.62 138 LEU A N 1
ATOM 1017 C CA . LEU A 1 138 ? 4.188 -12.173 -12.339 1.00 75.62 138 LEU A CA 1
ATOM 1018 C C . LEU A 1 138 ? 4.001 -12.037 -10.825 1.00 75.62 138 LEU A C 1
ATOM 1020 O O . LEU A 1 138 ? 4.866 -12.408 -10.037 1.00 75.62 138 LEU A O 1
ATOM 1024 N N . LEU A 1 139 ? 2.833 -11.551 -10.418 1.00 77.00 139 LEU A N 1
ATOM 1025 C CA . LEU A 1 139 ? 2.378 -11.489 -9.039 1.00 77.00 139 LEU A CA 1
ATOM 1026 C C . LEU A 1 139 ? 1.196 -12.446 -8.880 1.00 77.00 139 LEU A C 1
ATOM 1028 O O . LEU A 1 139 ? 0.128 -12.207 -9.441 1.00 77.00 139 LEU A O 1
ATOM 1032 N N . GLY A 1 140 ? 1.406 -13.572 -8.193 1.00 77.19 140 GLY A N 1
ATOM 1033 C CA . GLY A 1 140 ? 0.378 -14.616 -8.065 1.00 77.19 140 GLY A CA 1
ATOM 1034 C C . GLY A 1 140 ? -0.037 -15.262 -9.398 1.00 77.19 140 GLY A C 1
ATOM 1035 O O . GLY A 1 140 ? -1.111 -15.844 -9.488 1.00 77.19 140 GLY A O 1
ATOM 1036 N N . GLY A 1 141 ? 0.794 -15.152 -10.444 1.00 79.25 141 GLY A N 1
ATOM 1037 C CA . GLY A 1 141 ? 0.508 -15.661 -11.791 1.00 79.25 141 GLY A CA 1
ATOM 1038 C C . GLY A 1 141 ? -0.091 -14.639 -12.766 1.00 79.25 141 GLY A C 1
ATOM 1039 O O . GLY A 1 141 ? -0.265 -14.975 -13.931 1.00 79.25 141 GLY A O 1
ATOM 1040 N N . ALA A 1 142 ? -0.377 -13.405 -12.332 1.00 82.12 142 ALA A N 1
ATOM 1041 C CA . ALA A 1 142 ? -0.837 -12.305 -13.189 1.00 82.12 142 ALA A CA 1
ATOM 1042 C C . ALA A 1 142 ? 0.268 -11.249 -13.387 1.00 82.12 142 ALA A C 1
ATOM 1044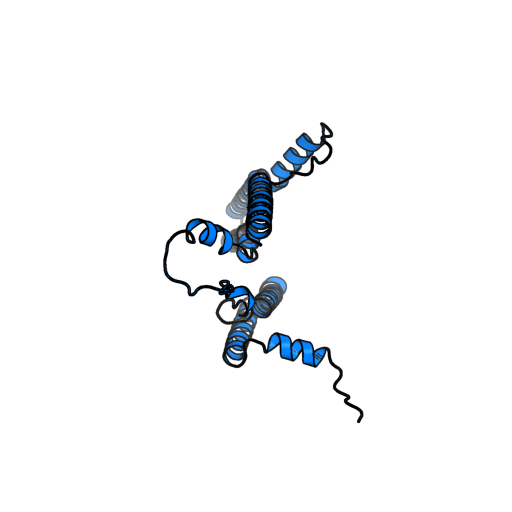 O O . ALA A 1 142 ? 1.087 -11.069 -12.487 1.00 82.12 142 ALA A O 1
ATOM 1045 N N . PRO A 1 143 ? 0.306 -10.483 -14.494 1.00 83.44 143 PRO A N 1
ATOM 1046 C CA . PRO A 1 143 ? 1.320 -9.450 -14.688 1.00 83.44 143 PRO A CA 1
ATOM 1047 C C . PRO A 1 143 ? 1.170 -8.365 -13.620 1.00 83.44 143 PRO A C 1
ATOM 1049 O O . PRO A 1 143 ? 0.062 -7.863 -13.397 1.00 83.44 143 PRO A O 1
ATOM 1052 N N . ARG A 1 144 ? 2.278 -7.981 -12.971 1.00 82.56 144 ARG A N 1
ATOM 1053 C CA . ARG A 1 144 ? 2.275 -7.081 -11.799 1.00 82.56 144 ARG A CA 1
ATOM 1054 C C . ARG A 1 144 ? 1.395 -5.836 -11.957 1.00 82.56 144 ARG A C 1
ATOM 1056 O O . ARG A 1 144 ? 0.658 -5.487 -11.043 1.00 82.56 144 ARG A O 1
ATOM 1063 N N . ALA A 1 145 ? 1.433 -5.195 -13.127 1.00 79.44 145 ALA A N 1
ATOM 1064 C CA . ALA A 1 145 ? 0.706 -3.956 -13.386 1.00 79.44 145 ALA A CA 1
ATOM 1065 C C . ALA A 1 145 ? -0.814 -4.162 -13.310 1.00 79.44 145 ALA A C 1
ATOM 1067 O O . ALA A 1 145 ? -1.515 -3.352 -12.711 1.00 79.44 145 ALA A O 1
ATOM 1068 N N . ILE A 1 146 ? -1.311 -5.279 -13.848 1.00 84.31 146 ILE A N 1
ATOM 1069 C CA . ILE A 1 146 ? -2.733 -5.631 -13.812 1.00 84.31 146 ILE A CA 1
ATOM 1070 C C . ILE A 1 146 ? -3.145 -6.044 -12.401 1.00 84.31 146 ILE A C 1
ATOM 1072 O O . ILE A 1 146 ? -4.208 -5.643 -11.938 1.00 84.31 146 ILE A O 1
ATOM 1076 N N . ALA A 1 147 ? -2.297 -6.796 -11.693 1.00 86.00 147 ALA A N 1
ATOM 1077 C CA . ALA A 1 147 ? -2.574 -7.200 -10.318 1.00 86.00 147 ALA A CA 1
ATOM 1078 C C . ALA A 1 147 ? -2.697 -5.987 -9.376 1.00 86.00 147 ALA A C 1
ATOM 1080 O O . ALA A 1 147 ? -3.644 -5.923 -8.593 1.00 86.00 147 ALA A O 1
ATOM 1081 N N . ILE A 1 148 ? -1.794 -5.006 -9.497 1.00 85.69 148 ILE A N 1
ATOM 1082 C CA . ILE A 1 148 ? -1.842 -3.758 -8.722 1.00 85.69 148 ILE A CA 1
ATOM 1083 C C . ILE A 1 148 ? -3.069 -2.938 -9.114 1.00 85.69 148 ILE A C 1
ATOM 1085 O O . ILE A 1 148 ? -3.848 -2.577 -8.241 1.00 85.69 148 ILE A O 1
ATOM 1089 N N . MET A 1 149 ? -3.292 -2.704 -10.411 1.00 86.69 149 MET A N 1
ATOM 1090 C CA . MET A 1 149 ? -4.443 -1.936 -10.897 1.00 86.69 149 MET A CA 1
ATOM 1091 C C . MET A 1 149 ? -5.775 -2.539 -10.428 1.00 86.69 149 MET A C 1
ATOM 1093 O O . MET A 1 149 ? -6.642 -1.814 -9.944 1.00 86.69 149 MET A O 1
ATOM 1097 N N . ASN A 1 150 ? -5.920 -3.864 -10.510 1.00 90.69 150 ASN A N 1
ATOM 1098 C CA . ASN A 1 150 ? -7.101 -4.577 -10.031 1.00 90.69 150 ASN A CA 1
ATOM 1099 C C . ASN A 1 150 ? -7.243 -4.492 -8.502 1.00 90.69 150 ASN A C 1
ATOM 1101 O O . ASN A 1 150 ? -8.339 -4.263 -8.001 1.00 90.69 150 ASN A O 1
ATOM 1105 N N . GLY A 1 151 ? -6.140 -4.617 -7.756 1.00 88.31 151 GLY A N 1
ATOM 1106 C CA . GLY A 1 151 ? -6.117 -4.427 -6.302 1.00 88.31 151 GLY A CA 1
ATOM 1107 C C . GLY A 1 151 ? -6.529 -3.017 -5.877 1.00 88.31 151 GLY A C 1
ATOM 1108 O O . GLY A 1 151 ? -7.335 -2.863 -4.962 1.00 88.31 151 GLY A O 1
ATOM 1109 N N . THR A 1 152 ? -6.042 -1.988 -6.571 1.00 88.50 152 THR A N 1
ATOM 1110 C CA . THR A 1 152 ? -6.402 -0.590 -6.309 1.00 88.50 152 THR A CA 1
ATOM 1111 C C . THR A 1 152 ? -7.861 -0.311 -6.659 1.00 88.50 152 THR A C 1
ATOM 1113 O O . THR A 1 152 ? -8.559 0.303 -5.856 1.00 88.50 152 THR A O 1
ATOM 1116 N N . LEU A 1 153 ? -8.352 -0.799 -7.806 1.00 90.50 153 LEU A N 1
ATOM 1117 C CA . LEU A 1 153 ? -9.757 -0.659 -8.203 1.00 90.50 153 LEU A CA 1
ATOM 1118 C C . LEU A 1 153 ? -10.686 -1.340 -7.187 1.00 90.50 153 LEU A C 1
ATOM 1120 O O . LEU A 1 153 ? -11.643 -0.735 -6.706 1.00 90.50 153 LEU A O 1
ATOM 1124 N N . ALA A 1 154 ? -10.371 -2.580 -6.815 1.00 90.50 154 ALA A N 1
ATOM 1125 C CA . ALA A 1 154 ? -11.127 -3.333 -5.827 1.00 90.50 154 ALA A CA 1
ATOM 1126 C C . ALA A 1 154 ? -11.098 -2.684 -4.438 1.00 90.50 154 ALA A C 1
ATOM 1128 O O . ALA A 1 154 ? -12.126 -2.637 -3.766 1.00 90.50 154 ALA A O 1
ATOM 1129 N N . GLY A 1 155 ? -9.946 -2.154 -4.017 1.00 86.06 155 GLY A N 1
ATOM 1130 C CA . GLY A 1 155 ? -9.801 -1.418 -2.763 1.00 86.06 155 GLY A CA 1
ATOM 1131 C C . GLY A 1 155 ? -10.608 -0.120 -2.759 1.00 86.06 155 GLY A C 1
ATOM 1132 O O . GLY A 1 155 ? -11.334 0.142 -1.801 1.00 86.06 155 GLY A O 1
ATOM 1133 N N . ALA A 1 156 ? -10.553 0.653 -3.847 1.00 86.88 156 ALA A N 1
ATOM 1134 C CA . ALA A 1 156 ? -11.320 1.886 -4.002 1.00 86.88 156 ALA A CA 1
ATOM 1135 C C . ALA A 1 156 ? -12.832 1.625 -3.939 1.00 86.88 156 ALA A C 1
ATOM 1137 O O . ALA A 1 156 ? -13.548 2.335 -3.236 1.00 86.88 156 ALA A O 1
ATOM 1138 N N . VAL A 1 157 ? -13.319 0.573 -4.604 1.00 87.31 157 VAL A N 1
ATOM 1139 C CA . VAL A 1 157 ? -14.740 0.193 -4.566 1.00 87.31 157 VAL A CA 1
ATOM 1140 C C . VAL A 1 157 ? -15.125 -0.392 -3.203 1.00 87.31 157 VAL A C 1
ATOM 1142 O O . VAL A 1 157 ? -16.112 0.029 -2.601 1.00 87.31 157 VAL A O 1
ATOM 1145 N N . GLY A 1 158 ? -14.345 -1.340 -2.686 1.00 86.75 158 GLY A N 1
ATOM 1146 C CA . GLY A 1 158 ? -14.660 -2.068 -1.458 1.00 86.75 158 GLY A CA 1
ATOM 1147 C C . GLY A 1 158 ? -14.621 -1.195 -0.206 1.00 86.75 158 GLY A C 1
ATOM 1148 O O . GLY A 1 158 ? -15.529 -1.267 0.624 1.00 86.75 158 GLY A O 1
ATOM 1149 N N . LEU A 1 159 ? -13.596 -0.349 -0.079 1.00 81.12 159 LEU A N 1
ATOM 1150 C CA . LEU A 1 159 ? -13.434 0.551 1.063 1.00 81.12 159 LEU A CA 1
ATOM 1151 C C . LEU A 1 159 ? -14.160 1.882 0.844 1.00 81.12 159 LEU A C 1
ATOM 1153 O O . LEU A 1 159 ? -14.820 2.361 1.764 1.00 81.12 159 LEU A O 1
ATOM 1157 N N . GLY A 1 160 ? -14.090 2.453 -0.363 1.00 79.00 160 GLY A N 1
ATOM 1158 C CA . GLY A 1 160 ? -14.669 3.766 -0.667 1.00 79.00 160 GLY A CA 1
ATOM 1159 C C . GLY A 1 160 ? -16.197 3.776 -0.647 1.00 79.00 160 GLY A C 1
ATOM 1160 O O . GLY A 1 160 ? -16.791 4.678 -0.064 1.00 79.00 160 GLY A O 1
ATOM 1161 N N . LEU A 1 161 ? -16.845 2.743 -1.199 1.00 83.06 161 LEU A N 1
ATOM 1162 C CA . LEU A 1 161 ? -18.311 2.613 -1.179 1.00 83.06 161 LEU A CA 1
ATOM 1163 C C . LEU A 1 161 ? -18.823 1.769 0.003 1.00 83.06 161 LEU A C 1
ATOM 1165 O O . LEU A 1 161 ? -20.017 1.493 0.081 1.00 83.06 161 LEU A O 1
ATOM 1169 N N . ARG A 1 162 ? -17.941 1.328 0.918 1.00 81.25 162 ARG A N 1
ATOM 1170 C CA . ARG A 1 162 ? -18.229 0.335 1.982 1.00 81.25 162 ARG A CA 1
ATOM 1171 C C . ARG A 1 162 ? -18.772 -1.016 1.479 1.00 81.25 162 ARG A C 1
ATOM 1173 O O . ARG A 1 162 ? -19.207 -1.848 2.278 1.00 81.25 162 ARG A O 1
ATOM 1180 N N . LEU A 1 163 ? -18.710 -1.281 0.175 1.00 88.69 163 LEU A N 1
ATOM 1181 C CA . LEU A 1 163 ? -19.168 -2.519 -0.455 1.00 88.69 163 LEU A CA 1
ATOM 1182 C C . LEU A 1 163 ? -18.061 -3.583 -0.440 1.00 88.69 163 LEU A C 1
ATOM 1184 O O . LEU A 1 163 ? -17.624 -4.057 -1.487 1.00 88.69 163 LEU A O 1
ATOM 1188 N N . TRP A 1 164 ? -17.582 -3.961 0.747 1.00 85.31 164 TRP A N 1
ATOM 1189 C CA . TRP A 1 164 ? -16.396 -4.817 0.898 1.00 85.31 164 TRP A CA 1
ATOM 1190 C C . TRP A 1 164 ? -16.504 -6.160 0.149 1.00 85.31 164 TRP A C 1
ATOM 1192 O O . TRP A 1 164 ? -15.544 -6.573 -0.496 1.00 85.31 164 TRP A O 1
ATOM 1202 N N . LEU A 1 165 ? -17.685 -6.792 0.141 1.00 88.88 165 LEU A N 1
ATOM 1203 C CA . LEU A 1 165 ? -17.941 -8.023 -0.623 1.00 88.88 165 LEU A CA 1
ATOM 1204 C C . LEU A 1 165 ? -17.832 -7.809 -2.134 1.00 88.88 165 LEU A C 1
ATOM 1206 O O . LEU A 1 165 ? -17.274 -8.646 -2.837 1.00 88.88 165 LEU A O 1
ATOM 1210 N N . VAL A 1 166 ? -18.335 -6.676 -2.629 1.00 88.62 166 VAL A N 1
ATOM 1211 C CA . VAL A 1 166 ? -18.252 -6.318 -4.050 1.00 88.62 166 VAL A CA 1
ATOM 1212 C C . VAL A 1 166 ? -16.799 -6.047 -4.431 1.00 88.62 166 VAL A C 1
ATOM 1214 O O . VAL A 1 166 ? -16.342 -6.538 -5.457 1.00 88.62 166 VAL A O 1
ATOM 1217 N N . GLY A 1 167 ? -16.046 -5.346 -3.578 1.00 88.50 167 GLY A N 1
ATOM 1218 C CA . GLY A 1 167 ? -14.607 -5.148 -3.761 1.00 88.50 167 GLY A CA 1
ATOM 1219 C C . GLY A 1 167 ? -13.843 -6.474 -3.842 1.00 88.50 167 GLY A C 1
ATOM 1220 O O . GLY A 1 167 ? -13.067 -6.674 -4.773 1.00 88.50 167 GLY A O 1
ATOM 1221 N N . ILE A 1 168 ? -14.114 -7.416 -2.931 1.00 90.31 168 ILE A N 1
ATOM 1222 C CA . ILE A 1 168 ? -13.507 -8.759 -2.960 1.00 90.31 168 ILE A CA 1
ATOM 1223 C C . ILE A 1 168 ? -13.899 -9.523 -4.230 1.00 90.31 168 ILE A C 1
ATOM 1225 O O . ILE A 1 168 ? -13.037 -10.144 -4.850 1.00 90.31 168 ILE A O 1
ATOM 1229 N N . ALA A 1 169 ? -15.166 -9.466 -4.646 1.00 91.88 169 ALA A N 1
ATOM 1230 C CA . ALA A 1 169 ? -15.629 -10.132 -5.861 1.00 91.88 169 ALA A CA 1
ATOM 1231 C C . ALA A 1 169 ? -14.933 -9.574 -7.114 1.00 91.88 169 ALA A C 1
ATOM 1233 O O . ALA A 1 169 ? -14.423 -10.346 -7.926 1.00 91.88 169 ALA A O 1
ATOM 1234 N N . ILE A 1 170 ? -14.842 -8.244 -7.236 1.00 89.88 170 ILE A N 1
ATOM 1235 C CA . ILE A 1 170 ? -14.114 -7.568 -8.321 1.00 89.88 170 ILE A CA 1
ATOM 1236 C C . ILE A 1 170 ? -12.645 -7.993 -8.314 1.00 89.88 170 ILE A C 1
ATOM 1238 O O . ILE A 1 170 ? -12.114 -8.375 -9.358 1.00 89.88 170 ILE A O 1
ATOM 1242 N N . TRP A 1 171 ? -12.003 -7.991 -7.142 1.00 92.19 171 TRP A N 1
ATOM 1243 C CA . TRP A 1 171 ? -10.612 -8.411 -7.013 1.00 92.19 171 TRP A CA 1
ATOM 1244 C C . TRP A 1 171 ? -10.412 -9.853 -7.482 1.00 92.19 171 TRP A C 1
ATOM 1246 O O . TRP A 1 171 ? -9.564 -10.097 -8.339 1.00 92.19 171 TRP A O 1
ATOM 1256 N N . ALA A 1 172 ? -11.207 -10.793 -6.968 1.00 92.50 172 ALA A N 1
ATOM 1257 C CA . ALA A 1 172 ? -11.076 -12.211 -7.277 1.00 92.50 172 ALA A CA 1
ATOM 1258 C C . ALA A 1 172 ? -11.311 -12.485 -8.768 1.00 92.50 172 ALA A C 1
ATOM 1260 O O . ALA A 1 172 ? -10.483 -13.133 -9.409 1.00 92.50 172 ALA A O 1
ATOM 1261 N N . ILE A 1 173 ? -12.386 -11.938 -9.344 1.00 93.06 173 ILE A N 1
ATOM 1262 C CA . ILE A 1 173 ? -12.712 -12.117 -10.766 1.00 93.06 173 ILE A CA 1
ATOM 1263 C C . ILE A 1 173 ? -11.616 -11.505 -11.643 1.00 93.06 173 ILE A C 1
ATOM 1265 O O . ILE A 1 173 ? -11.100 -12.172 -12.544 1.00 93.06 173 ILE A O 1
ATOM 1269 N N . GLY A 1 174 ? -11.209 -10.265 -11.359 1.00 89.94 174 GLY A N 1
ATOM 1270 C CA . GLY A 1 174 ? -10.162 -9.581 -12.117 1.00 89.94 174 GLY A CA 1
ATOM 1271 C C . GLY A 1 174 ? -8.810 -10.291 -12.027 1.00 89.94 174 GLY A C 1
ATOM 1272 O O . GLY A 1 174 ? -8.117 -10.430 -13.035 1.00 89.94 174 GLY A O 1
ATOM 1273 N N . HIS A 1 175 ? -8.452 -10.815 -10.852 1.00 91.75 175 HIS A N 1
ATOM 1274 C CA . HIS A 1 175 ? -7.178 -11.497 -10.643 1.00 91.75 175 HIS A CA 1
ATOM 1275 C C . HIS A 1 175 ? -7.161 -12.871 -11.320 1.00 91.75 175 HIS A C 1
ATOM 1277 O O . HIS A 1 175 ? -6.217 -13.169 -12.046 1.00 91.75 175 HIS A O 1
ATOM 1283 N N . VAL A 1 176 ? -8.225 -13.670 -11.184 1.00 90.88 176 VAL A N 1
ATOM 1284 C CA . VAL A 1 176 ? -8.354 -14.964 -11.882 1.00 90.88 176 VAL A CA 1
ATOM 1285 C C . VAL A 1 176 ? -8.301 -14.776 -13.397 1.00 90.88 176 VAL A C 1
ATOM 1287 O O . VAL A 1 176 ? -7.585 -15.508 -14.081 1.00 90.88 176 VAL A O 1
ATOM 1290 N N . THR A 1 177 ? -8.994 -13.762 -13.919 1.00 89.00 177 THR A N 1
ATOM 1291 C CA . THR A 1 177 ? -8.976 -13.442 -15.354 1.00 89.00 177 THR A CA 1
ATOM 1292 C C . THR A 1 177 ? -7.570 -13.049 -15.812 1.00 89.00 177 THR A C 1
ATOM 1294 O O . THR A 1 177 ? -7.108 -13.514 -16.852 1.00 89.00 177 THR A O 1
ATOM 1297 N N . ALA A 1 178 ? -6.848 -12.256 -15.015 1.00 86.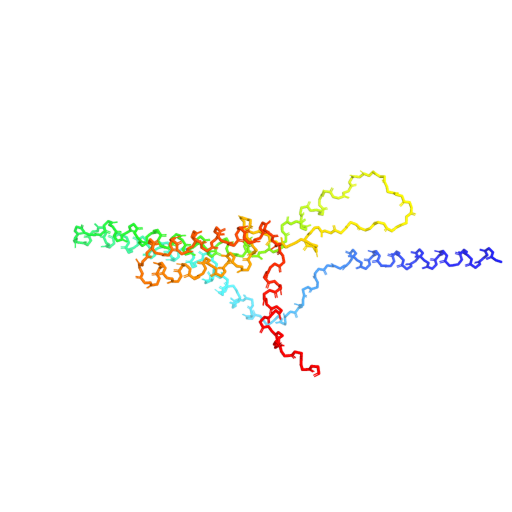00 178 ALA A N 1
ATOM 1298 C CA . ALA A 1 178 ? -5.479 -11.853 -15.324 1.00 86.00 178 ALA A CA 1
ATOM 1299 C C . ALA A 1 178 ? -4.483 -13.027 -15.279 1.00 86.00 178 ALA A C 1
ATOM 1301 O O . ALA A 1 178 ? -3.622 -13.122 -16.153 1.00 86.00 178 ALA A O 1
ATOM 1302 N N . VAL A 1 179 ? -4.618 -13.943 -14.312 1.00 86.44 179 VAL A N 1
ATOM 1303 C CA . VAL A 1 179 ? -3.808 -15.174 -14.236 1.00 86.44 179 VAL A CA 1
ATOM 1304 C C . VAL A 1 179 ? -4.095 -16.077 -15.436 1.00 86.44 179 VAL A C 1
ATOM 1306 O O . VAL A 1 179 ? -3.183 -16.634 -16.042 1.00 86.44 179 VAL A O 1
ATOM 1309 N N . TRP A 1 180 ? -5.365 -16.222 -15.808 1.00 87.50 180 TRP A N 1
ATOM 1310 C CA . TRP A 1 180 ? -5.769 -17.005 -16.972 1.00 87.50 180 TRP A CA 1
ATOM 1311 C C . TRP A 1 180 ? -5.244 -16.413 -18.282 1.00 87.50 180 TRP A C 1
ATOM 1313 O O . TRP A 1 180 ? -4.742 -17.157 -19.123 1.00 87.50 180 TRP A O 1
ATOM 1323 N N . ALA A 1 181 ? -5.296 -15.089 -18.441 1.00 83.88 181 ALA A N 1
ATOM 1324 C CA . ALA A 1 181 ? -4.751 -14.405 -19.610 1.00 83.88 181 ALA A CA 1
ATOM 1325 C C . ALA A 1 181 ? -3.229 -14.583 -19.700 1.00 83.88 181 ALA A C 1
ATOM 1327 O O . ALA A 1 181 ? -2.731 -14.996 -20.743 1.00 83.88 181 ALA A O 1
ATOM 1328 N N . ALA A 1 182 ? -2.509 -14.392 -18.589 1.00 84.31 182 ALA A N 1
ATOM 1329 C CA . ALA A 1 182 ? -1.061 -14.595 -18.532 1.00 84.31 182 ALA A CA 1
ATOM 1330 C C . ALA A 1 182 ? -0.638 -16.045 -18.800 1.00 84.31 182 ALA A C 1
ATOM 1332 O O . ALA A 1 182 ? 0.420 -16.273 -19.379 1.00 84.31 182 ALA A O 1
ATOM 1333 N N . LYS A 1 183 ? -1.469 -17.029 -18.428 1.00 83.69 183 LYS A N 1
ATOM 1334 C CA . LYS A 1 183 ? -1.246 -18.437 -18.789 1.00 83.69 183 LYS A CA 1
ATOM 1335 C C . LYS A 1 183 ? -1.384 -18.706 -20.291 1.00 83.69 183 LYS A C 1
ATOM 1337 O O . LYS A 1 183 ? -0.781 -19.663 -20.763 1.00 83.69 183 LYS A O 1
ATOM 1342 N N . ARG A 1 184 ? -2.189 -17.928 -21.028 1.00 83.12 184 ARG A N 1
ATOM 1343 C CA . ARG A 1 184 ? -2.306 -18.058 -22.494 1.00 83.12 184 ARG A CA 1
ATOM 1344 C C . ARG A 1 184 ? -1.240 -17.276 -23.243 1.00 83.12 184 ARG A C 1
ATOM 1346 O O . ARG A 1 184 ? -0.713 -17.787 -24.222 1.00 83.12 184 ARG A O 1
ATOM 1353 N N . ASP A 1 185 ? -0.958 -16.057 -22.806 1.00 80.25 185 ASP A N 1
ATOM 1354 C CA . ASP A 1 185 ? 0.045 -15.193 -23.416 1.00 80.25 185 ASP A CA 1
ATOM 1355 C C . ASP A 1 185 ? 0.643 -14.266 -22.344 1.00 80.25 185 ASP A C 1
ATOM 1357 O O . ASP A 1 185 ? -0.045 -13.366 -21.859 1.00 80.25 185 ASP A O 1
ATOM 1361 N N . PRO A 1 186 ? 1.919 -14.446 -21.961 1.00 75.81 186 PRO A N 1
ATOM 1362 C CA . PRO A 1 186 ? 2.588 -13.579 -20.992 1.00 75.81 186 PRO A CA 1
ATOM 1363 C C . PRO A 1 186 ? 2.699 -12.110 -21.430 1.00 75.81 186 PRO A C 1
ATOM 1365 O O . PRO A 1 186 ? 2.793 -11.229 -20.573 1.00 75.81 186 PRO A O 1
ATOM 1368 N N . LEU A 1 187 ? 2.678 -11.833 -22.739 1.00 78.75 187 LEU A N 1
ATOM 1369 C CA . LEU A 1 187 ? 2.846 -10.498 -23.326 1.00 78.75 187 LEU A CA 1
ATOM 1370 C C . LEU A 1 187 ? 1.515 -9.839 -23.714 1.00 78.75 187 LEU A C 1
ATOM 1372 O O . LEU A 1 187 ? 1.521 -8.756 -24.306 1.00 78.75 187 LEU A O 1
ATOM 1376 N N . PHE A 1 188 ? 0.370 -10.429 -23.349 1.00 83.38 188 PHE A N 1
ATOM 1377 C CA . PHE A 1 188 ? -0.947 -9.928 -23.763 1.00 83.38 188 PHE A CA 1
ATOM 1378 C C . PHE A 1 188 ? -1.155 -8.438 -23.439 1.00 83.38 188 PHE A C 1
ATOM 1380 O O . PHE A 1 188 ? -1.771 -7.713 -24.216 1.00 83.38 188 PHE A O 1
ATOM 1387 N N . VAL A 1 189 ? -0.621 -7.955 -22.310 1.00 80.56 189 VAL A N 1
ATOM 1388 C CA . VAL A 1 189 ? -0.747 -6.550 -21.885 1.00 80.56 189 VAL A CA 1
ATOM 1389 C C . VAL A 1 189 ? -0.028 -5.618 -22.857 1.00 80.56 189 VAL A C 1
ATOM 1391 O O . VAL A 1 189 ? -0.576 -4.581 -23.232 1.00 80.56 189 VAL A O 1
ATOM 1394 N N . ASP A 1 190 ? 1.174 -5.991 -23.289 1.00 82.38 190 ASP A N 1
ATOM 1395 C CA . ASP A 1 190 ? 1.971 -5.193 -24.218 1.00 82.38 190 ASP A CA 1
ATOM 1396 C C . ASP A 1 190 ? 1.361 -5.220 -25.622 1.00 82.38 190 ASP A C 1
ATOM 1398 O O . ASP A 1 190 ? 1.308 -4.185 -26.293 1.00 82.38 190 ASP A O 1
ATOM 1402 N N . VAL A 1 191 ? 0.811 -6.367 -26.037 1.00 83.44 191 VAL A N 1
ATOM 1403 C CA . VAL A 1 191 ? 0.076 -6.508 -27.302 1.00 83.44 191 VAL A CA 1
ATOM 1404 C C . VAL A 1 191 ? -1.185 -5.645 -27.299 1.00 83.44 191 VAL A C 1
ATOM 1406 O O . VAL A 1 191 ? -1.377 -4.855 -28.222 1.00 83.44 191 VAL A O 1
ATOM 1409 N N . VAL A 1 192 ? -2.014 -5.722 -26.254 1.00 81.50 192 VAL A N 1
ATOM 1410 C CA . VAL A 1 192 ? -3.234 -4.907 -26.119 1.00 81.50 192 VAL A CA 1
ATOM 1411 C C . VAL A 1 192 ? -2.887 -3.423 -26.062 1.00 81.50 192 VAL A C 1
ATOM 1413 O O . VAL A 1 192 ? -3.503 -2.618 -26.758 1.00 81.50 192 VAL A O 1
ATOM 1416 N N . ARG A 1 193 ? -1.862 -3.036 -25.295 1.00 83.00 193 ARG A N 1
ATOM 1417 C CA . ARG A 1 193 ? -1.418 -1.639 -25.216 1.00 83.00 193 ARG A CA 1
ATOM 1418 C C . ARG A 1 193 ? -0.929 -1.129 -26.567 1.00 83.00 193 ARG A C 1
ATOM 1420 O O . ARG A 1 193 ? -1.233 0.005 -26.934 1.00 83.00 193 ARG A O 1
ATOM 1427 N N . ARG A 1 194 ? -0.187 -1.951 -27.312 1.00 85.56 194 ARG A N 1
ATOM 1428 C CA . ARG A 1 194 ? 0.252 -1.627 -28.673 1.00 85.56 194 ARG A CA 1
ATOM 1429 C C . ARG A 1 194 ? -0.939 -1.521 -29.620 1.00 85.56 194 ARG A C 1
ATOM 1431 O O . ARG A 1 194 ? -0.978 -0.579 -30.401 1.00 85.56 194 ARG A O 1
ATOM 1438 N N . HIS A 1 195 ? -1.910 -2.420 -29.513 1.00 83.62 195 HIS A N 1
ATOM 1439 C CA . HIS A 1 195 ? -3.115 -2.415 -30.338 1.00 83.62 195 HIS A CA 1
ATOM 1440 C C . HIS A 1 195 ? -3.983 -1.175 -30.088 1.00 83.62 195 HIS A C 1
ATOM 1442 O O . HIS A 1 195 ? -4.429 -0.547 -31.035 1.00 83.62 195 HIS A O 1
ATOM 1448 N N . LEU A 1 196 ? -4.150 -0.756 -28.830 1.00 83.25 196 LEU A N 1
ATOM 1449 C CA . LEU A 1 196 ? -4.869 0.476 -28.484 1.00 83.25 196 LEU A CA 1
ATOM 1450 C C . LEU A 1 196 ? -4.121 1.746 -28.910 1.00 83.25 196 LEU A C 1
ATOM 1452 O O . LEU A 1 196 ? -4.737 2.784 -29.136 1.00 83.25 196 LEU A O 1
ATOM 1456 N N . ARG A 1 197 ? -2.786 1.687 -28.981 1.00 85.25 197 ARG A N 1
ATOM 1457 C CA . ARG A 1 197 ? -1.946 2.824 -29.376 1.00 85.25 197 ARG A CA 1
ATOM 1458 C C . ARG A 1 197 ? -1.854 2.991 -30.892 1.00 85.25 197 ARG A C 1
ATOM 1460 O O . ARG A 1 197 ? -1.680 4.115 -31.354 1.00 85.25 197 ARG A O 1
ATOM 1467 N N . VAL A 1 198 ? -1.895 1.896 -31.648 1.00 82.00 198 VAL A N 1
ATOM 1468 C CA . VAL A 1 198 ? -1.763 1.920 -33.106 1.00 82.00 198 VAL A CA 1
ATOM 1469 C C . VAL A 1 198 ? -3.156 2.026 -33.733 1.00 82.00 198 VAL A C 1
ATOM 1471 O O . VAL A 1 198 ? -3.966 1.121 -33.558 1.00 82.00 198 VAL A O 1
ATOM 1474 N N . PRO A 1 199 ? -3.458 3.106 -34.470 1.00 72.06 199 PRO A N 1
ATOM 1475 C CA . PRO A 1 199 ? -4.742 3.250 -35.139 1.00 72.06 199 PRO A CA 1
ATOM 1476 C C . PRO A 1 199 ? -4.910 2.178 -36.232 1.00 72.06 199 PRO A C 1
ATOM 1478 O O . PRO A 1 199 ? -3.981 1.903 -36.986 1.00 72.06 199 PRO A O 1
ATOM 1481 N N . ALA A 1 200 ? -6.099 1.574 -36.318 1.00 70.81 200 ALA A N 1
ATOM 1482 C CA . ALA A 1 200 ? -6.375 0.371 -37.118 1.00 70.81 200 ALA A CA 1
ATOM 1483 C C . ALA A 1 200 ? -6.358 0.570 -38.650 1.00 70.81 200 ALA A C 1
ATOM 1485 O O . ALA A 1 200 ? -6.610 -0.370 -39.401 1.00 70.81 200 ALA A O 1
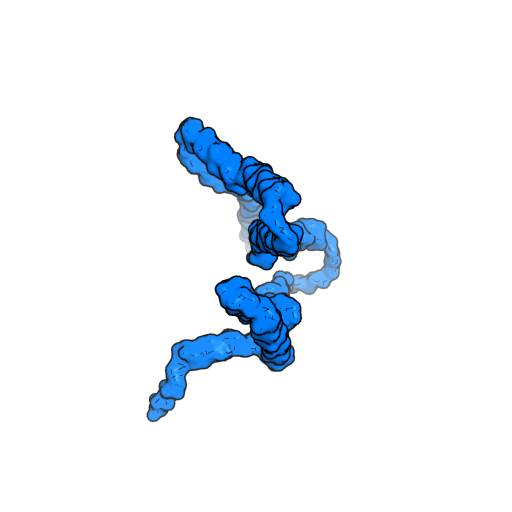ATOM 1486 N N . HIS A 1 201 ? -6.076 1.777 -39.134 1.00 71.75 201 HIS A N 1
ATOM 1487 C CA . HIS A 1 201 ? -6.108 2.102 -40.557 1.00 71.75 201 HIS A CA 1
ATOM 1488 C C . HIS A 1 201 ? -4.733 1.840 -41.184 1.00 71.75 201 HIS A C 1
ATOM 1490 O O . HIS A 1 201 ? -3.832 2.674 -41.125 1.00 71.75 201 HIS A O 1
ATOM 1496 N N . LEU A 1 202 ? -4.587 0.680 -41.818 1.00 66.31 202 LEU A N 1
ATOM 1497 C CA . LEU A 1 202 ? -3.702 0.547 -42.971 1.00 66.31 202 LEU A CA 1
ATOM 1498 C C . LEU A 1 202 ? -4.538 0.923 -44.198 1.00 66.31 202 LEU A C 1
ATOM 1500 O O . LEU A 1 202 ? -5.190 0.066 -44.789 1.00 66.31 202 LEU A O 1
ATOM 1504 N N . SER A 1 203 ? -4.587 2.214 -44.536 1.00 61.00 203 SER A N 1
ATOM 1505 C CA . SER A 1 203 ? -5.043 2.631 -45.864 1.00 61.00 203 SER A CA 1
ATOM 1506 C C . SER A 1 203 ? -3.945 2.242 -46.852 1.00 61.00 203 SER A C 1
ATOM 1508 O O . SER A 1 203 ? -2.923 2.928 -46.935 1.00 61.00 203 SER A O 1
ATOM 1510 N N . VAL A 1 204 ? -4.126 1.085 -47.487 1.00 58.19 204 VAL A N 1
ATOM 1511 C CA . VAL A 1 204 ? -3.378 0.661 -48.678 1.00 58.19 204 VAL A CA 1
ATOM 1512 C C . VAL A 1 204 ? -3.794 1.526 -49.859 1.00 58.19 204 VAL A C 1
ATOM 1514 O O . VAL A 1 204 ? -5.008 1.818 -49.955 1.00 58.19 204 VAL A O 1
#

Radius of gyration: 28.22 Å; chains: 1; bounding box: 82×50×78 Å

Foldseek 3Di:
DVVVVVVVVVVVVVVVVVVVVVVVPPDPPPPPPPCPVVVVVVVVVVCCCVDDVVVVVVVVVLVVQLVCLVPVDDPCSVVVNCCVVVVVCVVVVCVVCVCVVVDPPPVPVVCVVVVPDDDDDDPDDDDDDDVPVVAADDDVQARPVQLVVQLVVLCCCCVVVVVVVVSVVSNVVSVVVRNVVCVVPVCVVVVVVVVVVDDPDPPD

Organism: Afipia felis (NCBI:txid1035)

Sequence (204 aa):
MIQRLRRARHHLVLTVSIATLSAVMAAPAHASGSSMPWEQPLQQILQSIEGPVAKIMAVIIIIVTGLTLAFGDTSGGFRRLIQIVFGLSIAFAASSFFLSFFSFGGGALGLMTGAVDQGGDVPGYTVPVHRALTEPILLGGAPRAIAIMNGTLAGAVGLGLRLWLVGIAIWAIGHVTAVWAAKRDPLFVDVVRRHLRVPAHLSV

pLDDT: mean 72.62, std 12.57, range [43.25, 93.06]